Protein AF-A0A9C8L7V4-F1 (afdb_monomer_lite)

Secondary structure (DSSP, 8-state):
--HHHHHHHHHHHHHHHHHHHHHS-----------PPPPPPPPPPP-PPPPP-------PPP---PPPPPPP----PPP----EE-SS-EE---GGGPPPHHHHHHHSPTT--EEEEEEEESS---HHHHHHHHTTTEEEEEEETTTEEEEEEEGGGHHHHHT-TTEEEEEE--TGGGB-HHHHTT---TTTB-TTSEEEEEEEEPTTS-HHHHHHHHHHTT-EEEEEEGGGTEEEEEEEGGGHHHHHTSTTEEEEEEPPPPP----TTHHHHTTHHHHHSTTT----TT------SSS-----GGGTT--

Sequence (311 aa):
MSPRANLEMLFRLILTLCIAVGLVGYVSVAGPVDVARADPPPPPPSEAQPVDTSEETSEEPVIDVLPSLPQAPYANASPITRTIHLKSRAFVPSTSNALTVRGLESQASRGQERVHVLVQLDFIPRQAAKEALEARGLKLLAYVPDYAWIASVSVGRATTALQSPGVAWSGELTVEDKLDPAITADRWGEWNRAPDGTVAVYVAMHQDESLDTGRALVAAHGGRVVGEVIGVNLLLVEMDQKDVRALAAADAVQWIEPAAPPLTEANDGIRQQIGVNVVQAAPYSLDGTNIDVLVYDGGRVGAHVDFGTRL

pLDDT: mean 78.9, std 24.7, range [24.72, 98.81]

Radius of gyration: 27.65 Å; chains: 1; bounding box: 62×66×68 Å

Structure (mmCIF, N/CA/C/O backbone):
data_AF-A0A9C8L7V4-F1
#
_entry.id   AF-A0A9C8L7V4-F1
#
loop_
_atom_site.group_PDB
_atom_site.id
_atom_site.type_symbol
_atom_site.label_atom_id
_atom_site.label_alt_id
_atom_site.label_comp_id
_atom_site.label_asym_id
_atom_site.label_entity_id
_atom_site.label_seq_id
_atom_site.pdbx_PDB_ins_code
_atom_site.Cartn_x
_atom_site.Cartn_y
_atom_site.Cartn_z
_atom_site.occupancy
_atom_site.B_iso_or_equiv
_atom_site.auth_seq_id
_atom_site.auth_comp_id
_atom_site.auth_asym_id
_atom_site.auth_atom_id
_atom_site.pdbx_PDB_model_num
ATOM 1 N N . MET A 1 1 ? 34.376 -12.805 -2.347 1.00 47.75 1 MET A N 1
ATOM 2 C CA . MET A 1 1 ? 32.950 -12.744 -2.747 1.00 47.75 1 MET A CA 1
ATOM 3 C C . MET A 1 1 ? 32.879 -12.483 -4.242 1.00 47.75 1 MET A C 1
ATOM 5 O O . MET A 1 1 ? 33.664 -11.686 -4.735 1.00 47.75 1 MET A O 1
ATOM 9 N N . SER A 1 2 ? 32.048 -13.232 -4.971 1.00 36.91 2 SER A N 1
ATOM 10 C CA . SER A 1 2 ? 32.018 -13.212 -6.442 1.00 36.91 2 SER A CA 1
ATOM 11 C C . SER A 1 2 ? 31.354 -11.929 -6.973 1.00 36.91 2 SER A C 1
ATOM 13 O O . SER A 1 2 ? 30.317 -11.544 -6.432 1.00 36.91 2 SER A O 1
ATOM 15 N N . PRO A 1 3 ? 31.870 -11.291 -8.042 1.00 38.81 3 PRO A N 1
ATOM 16 C CA . PRO A 1 3 ? 31.308 -10.061 -8.621 1.00 38.81 3 PRO A CA 1
ATOM 17 C C . PRO A 1 3 ? 29.851 -10.196 -9.101 1.00 38.81 3 PRO A C 1
ATOM 19 O O . PRO A 1 3 ? 29.153 -9.195 -9.231 1.00 38.81 3 PRO A O 1
ATOM 22 N N . ARG A 1 4 ? 29.351 -11.426 -9.291 1.00 36.78 4 ARG A N 1
ATOM 23 C CA . ARG A 1 4 ? 27.928 -11.693 -9.564 1.00 36.78 4 ARG A CA 1
ATOM 24 C C . ARG A 1 4 ? 27.009 -11.418 -8.365 1.00 36.78 4 ARG A C 1
ATOM 26 O O . ARG A 1 4 ? 25.882 -10.991 -8.574 1.00 36.78 4 ARG A O 1
ATOM 33 N N . ALA A 1 5 ? 27.490 -11.593 -7.132 1.00 35.69 5 ALA A N 1
ATOM 34 C CA . ALA A 1 5 ? 26.691 -11.362 -5.924 1.00 35.69 5 ALA A CA 1
ATOM 35 C C . ALA A 1 5 ? 26.480 -9.863 -5.635 1.00 35.69 5 ALA A C 1
ATOM 37 O O . ALA A 1 5 ? 25.417 -9.466 -5.169 1.00 35.69 5 ALA A O 1
ATOM 38 N N . ASN A 1 6 ? 27.457 -9.016 -5.981 1.00 39.03 6 ASN A N 1
ATOM 39 C CA . ASN A 1 6 ? 27.343 -7.562 -5.816 1.00 39.03 6 ASN A CA 1
ATOM 40 C C . ASN A 1 6 ? 26.427 -6.925 -6.873 1.00 39.03 6 ASN A C 1
ATOM 42 O O . ASN A 1 6 ? 25.766 -5.932 -6.586 1.00 39.03 6 ASN A O 1
ATOM 46 N N . LEU A 1 7 ? 26.350 -7.513 -8.072 1.00 38.78 7 LEU A N 1
ATOM 47 C CA . LEU A 1 7 ? 25.496 -7.021 -9.153 1.00 38.78 7 LEU A CA 1
ATOM 48 C C . LEU A 1 7 ? 24.008 -7.310 -8.894 1.00 38.78 7 LEU A C 1
ATOM 50 O O . LEU A 1 7 ? 23.177 -6.443 -9.144 1.00 38.78 7 LEU A O 1
ATOM 54 N N . GLU A 1 8 ? 23.668 -8.475 -8.328 1.00 37.69 8 GLU A N 1
ATOM 55 C CA . GLU A 1 8 ? 22.288 -8.764 -7.901 1.00 37.69 8 GLU A CA 1
ATOM 56 C C . GLU A 1 8 ? 21.846 -7.907 -6.707 1.00 37.69 8 GLU A C 1
ATOM 58 O O . GLU A 1 8 ? 20.699 -7.465 -6.656 1.00 37.69 8 GLU A O 1
ATOM 63 N N . MET A 1 9 ? 22.754 -7.625 -5.767 1.00 37.53 9 MET A N 1
ATOM 64 C CA . MET A 1 9 ? 22.468 -6.772 -4.610 1.00 37.53 9 MET A CA 1
ATOM 65 C C . MET A 1 9 ? 22.212 -5.313 -5.024 1.00 37.53 9 MET A C 1
ATOM 67 O O . MET A 1 9 ? 21.299 -4.674 -4.503 1.00 37.53 9 MET A O 1
ATOM 71 N N . LEU A 1 10 ? 22.963 -4.809 -6.010 1.00 38.22 10 LEU A N 1
ATOM 72 C CA . LEU A 1 10 ? 22.800 -3.459 -6.555 1.00 38.22 10 LEU A CA 1
ATOM 73 C C . LEU A 1 10 ? 21.519 -3.326 -7.398 1.00 38.22 10 LEU A C 1
ATOM 75 O O . LEU A 1 10 ? 20.824 -2.319 -7.304 1.00 38.22 10 LEU A O 1
ATOM 79 N N . PHE A 1 11 ? 21.150 -4.364 -8.157 1.00 37.09 11 PHE A N 1
ATOM 80 C CA . PHE A 1 11 ? 19.917 -4.372 -8.954 1.00 37.09 11 PHE A CA 1
ATOM 81 C C . PHE A 1 11 ? 18.651 -4.339 -8.071 1.00 37.09 11 PHE A C 1
ATOM 83 O O . PHE A 1 11 ? 17.698 -3.624 -8.379 1.00 37.09 11 PHE A O 1
ATOM 90 N N . ARG A 1 12 ? 18.666 -5.031 -6.919 1.00 39.94 12 ARG A N 1
ATOM 91 C CA . ARG A 1 12 ? 17.568 -5.021 -5.926 1.00 39.94 12 ARG A CA 1
ATOM 92 C C . ARG A 1 12 ? 17.421 -3.678 -5.190 1.00 39.94 12 ARG A C 1
ATOM 94 O O . ARG A 1 12 ? 16.310 -3.288 -4.829 1.00 39.94 12 ARG A O 1
ATOM 101 N N . LEU A 1 13 ? 18.523 -2.949 -4.997 1.00 35.88 13 LEU A N 1
ATOM 102 C CA . LEU A 1 13 ? 18.522 -1.623 -4.367 1.00 35.88 13 LEU A CA 1
ATOM 103 C C . LEU A 1 13 ? 17.966 -0.527 -5.297 1.00 35.88 13 LEU A C 1
ATOM 105 O O . LEU A 1 13 ? 17.413 0.455 -4.819 1.00 35.88 13 LEU A O 1
ATOM 109 N N . ILE A 1 14 ? 18.079 -0.693 -6.617 1.00 41.03 14 ILE A N 1
ATOM 110 C CA . ILE A 1 14 ? 17.734 0.353 -7.596 1.00 41.03 14 ILE A CA 1
ATOM 111 C C . ILE A 1 14 ? 16.260 0.303 -8.010 1.00 41.03 14 ILE A C 1
ATOM 113 O O . ILE A 1 14 ? 15.617 1.349 -8.085 1.00 41.03 14 ILE A O 1
ATOM 117 N N . LEU A 1 15 ? 15.676 -0.892 -8.165 1.00 36.06 15 LEU A N 1
ATOM 118 C CA . LEU A 1 15 ? 14.234 -1.022 -8.421 1.00 36.06 15 LEU A CA 1
ATOM 119 C C . LEU A 1 15 ? 13.408 -0.385 -7.277 1.00 36.06 15 LEU A C 1
ATOM 121 O O . LEU A 1 15 ? 12.335 0.168 -7.513 1.00 36.06 15 LEU A O 1
ATOM 125 N N . THR A 1 16 ? 13.974 -0.381 -6.057 1.00 38.03 16 THR A N 1
ATOM 126 C CA . THR A 1 16 ? 13.451 0.226 -4.814 1.00 38.03 16 THR A CA 1
ATOM 127 C C . THR A 1 16 ? 13.147 1.721 -4.898 1.00 38.03 16 THR A C 1
ATOM 129 O O . THR A 1 16 ? 12.174 2.173 -4.297 1.00 38.03 16 THR A O 1
ATOM 132 N N . LEU A 1 17 ? 13.926 2.496 -5.652 1.00 34.06 17 LEU A N 1
ATOM 133 C CA . LEU A 1 17 ? 13.806 3.954 -5.640 1.00 34.06 17 LEU A CA 1
ATOM 134 C C . LEU A 1 17 ? 12.752 4.477 -6.634 1.00 34.06 17 LEU A C 1
ATOM 136 O O . LEU A 1 17 ? 12.065 5.453 -6.342 1.00 34.06 17 LEU A O 1
ATOM 140 N N . CYS A 1 18 ? 12.572 3.815 -7.781 1.00 37.31 18 CYS A N 1
ATOM 141 C CA . CYS A 1 18 ? 11.655 4.277 -8.831 1.00 37.31 18 CYS A CA 1
ATOM 142 C C . CYS A 1 18 ? 10.176 4.147 -8.446 1.00 37.31 18 CYS A C 1
ATOM 144 O O . CYS A 1 18 ? 9.364 4.975 -8.854 1.00 37.31 18 CYS A O 1
ATOM 146 N N . ILE A 1 19 ? 9.817 3.159 -7.624 1.00 40.50 19 ILE A N 1
ATOM 147 C CA . ILE A 1 19 ? 8.413 2.961 -7.248 1.00 40.50 19 ILE A CA 1
ATOM 148 C C . ILE A 1 19 ? 7.987 3.861 -6.078 1.00 40.50 19 ILE A C 1
ATOM 150 O O . ILE A 1 19 ? 6.836 4.291 -6.015 1.00 40.50 19 ILE A O 1
ATOM 154 N N . ALA A 1 20 ? 8.929 4.277 -5.223 1.00 33.19 20 ALA A N 1
ATOM 155 C CA . ALA A 1 20 ? 8.682 5.304 -4.205 1.00 33.19 20 ALA A CA 1
ATOM 156 C C . ALA A 1 20 ? 8.201 6.635 -4.813 1.00 33.19 20 ALA A C 1
ATOM 158 O O . ALA A 1 20 ? 7.333 7.286 -4.238 1.00 33.19 20 ALA A O 1
ATOM 159 N N . VAL A 1 21 ? 8.717 7.030 -5.982 1.00 40.00 21 VAL A N 1
ATOM 160 C CA . VAL A 1 21 ? 8.343 8.298 -6.640 1.00 40.00 21 VAL A CA 1
ATOM 161 C C . VAL A 1 21 ? 6.968 8.213 -7.321 1.00 40.00 21 VAL A C 1
ATOM 163 O O . VAL A 1 21 ? 6.251 9.206 -7.365 1.00 40.00 21 VAL A O 1
ATOM 166 N N . GLY A 1 22 ? 6.545 7.031 -7.785 1.00 36.12 22 GLY A N 1
ATOM 167 C CA . GLY A 1 22 ? 5.189 6.810 -8.313 1.00 36.12 22 GLY A CA 1
ATOM 168 C C . GLY A 1 22 ? 4.101 6.729 -7.231 1.00 36.12 22 GLY A C 1
ATOM 169 O O . GLY A 1 22 ? 2.962 7.133 -7.470 1.00 36.12 22 GLY A O 1
ATOM 170 N N . LEU A 1 23 ? 4.448 6.259 -6.023 1.00 38.09 23 LEU A N 1
ATOM 171 C CA . LEU A 1 23 ? 3.533 6.223 -4.873 1.00 38.09 23 LEU A CA 1
ATOM 172 C C . LEU A 1 23 ? 3.445 7.561 -4.114 1.00 38.09 23 LEU A C 1
ATOM 174 O O . LEU A 1 23 ? 2.418 7.841 -3.493 1.00 38.09 23 LEU A O 1
ATOM 178 N N . VAL A 1 24 ? 4.484 8.401 -4.157 1.00 37.19 24 VAL A N 1
ATOM 179 C CA . VAL A 1 24 ? 4.526 9.699 -3.465 1.00 37.19 24 VAL A CA 1
ATOM 180 C C . VAL A 1 24 ? 4.205 10.835 -4.441 1.00 37.19 24 VAL A C 1
ATOM 182 O O . VAL A 1 24 ? 5.086 11.456 -5.017 1.00 37.19 24 VAL A O 1
ATOM 185 N N . GLY A 1 25 ? 2.912 11.142 -4.565 1.00 29.86 25 GLY A N 1
ATOM 186 C CA . GLY A 1 25 ? 2.422 12.483 -4.897 1.00 29.86 25 GLY A CA 1
ATOM 187 C C . GLY A 1 25 ? 2.643 12.974 -6.330 1.00 29.86 25 GLY A C 1
ATOM 188 O O . GLY A 1 25 ? 3.605 13.677 -6.621 1.00 29.86 25 GLY A O 1
ATOM 189 N N . TYR A 1 26 ? 1.638 12.786 -7.186 1.00 30.73 26 TYR A N 1
ATOM 190 C CA . TYR A 1 26 ? 1.464 13.668 -8.339 1.00 30.73 26 TYR A CA 1
ATOM 191 C C . TYR A 1 26 ? 0.875 15.002 -7.847 1.00 30.73 26 TYR A C 1
ATOM 193 O O . TYR A 1 26 ? -0.339 15.158 -7.709 1.00 30.73 26 TYR A O 1
ATOM 201 N N . VAL A 1 27 ? 1.740 15.967 -7.526 1.00 28.39 27 VAL A N 1
ATOM 202 C CA . VAL A 1 27 ? 1.336 17.375 -7.416 1.00 28.39 27 VAL A CA 1
ATOM 203 C C . VAL A 1 27 ? 1.171 17.898 -8.838 1.00 28.39 27 VAL A C 1
ATOM 205 O O . VAL A 1 27 ? 2.112 17.892 -9.628 1.00 28.39 27 VAL A O 1
ATOM 208 N N . SER A 1 28 ? -0.037 18.345 -9.174 1.00 24.72 28 SER A N 1
ATOM 209 C CA . SER A 1 28 ? -0.306 19.023 -10.438 1.00 24.72 28 SER A CA 1
ATOM 210 C C . SER A 1 28 ? 0.488 20.333 -10.477 1.00 24.72 28 SER A C 1
ATOM 212 O O . SER A 1 28 ? 0.142 21.292 -9.789 1.00 24.72 28 SER A O 1
ATOM 214 N N . VAL A 1 29 ? 1.562 20.380 -11.265 1.00 28.03 29 VAL A N 1
ATOM 215 C CA . VAL A 1 29 ? 2.284 21.625 -11.548 1.00 28.03 29 VAL A CA 1
ATOM 216 C C . VAL A 1 29 ? 1.424 22.451 -12.502 1.00 28.03 29 VAL A C 1
ATOM 218 O O . VAL A 1 29 ? 1.182 22.061 -13.644 1.00 28.03 29 VAL A O 1
ATOM 221 N N . ALA A 1 30 ? 0.911 23.576 -12.005 1.00 28.14 30 ALA A N 1
ATOM 222 C CA . ALA A 1 30 ? 0.314 24.617 -12.829 1.00 28.14 30 ALA A CA 1
ATOM 223 C C . ALA A 1 30 ? 1.368 25.178 -13.802 1.00 28.14 30 ALA A C 1
ATOM 225 O O . ALA A 1 30 ? 2.545 25.277 -13.457 1.00 28.14 30 ALA A O 1
ATOM 226 N N . GLY A 1 31 ? 0.934 25.515 -15.020 1.00 29.67 31 GLY A N 1
ATOM 227 C CA . GLY A 1 31 ? 1.785 26.025 -16.097 1.00 29.67 31 GLY A CA 1
ATOM 228 C C . GLY A 1 31 ? 2.566 27.303 -15.745 1.00 29.67 31 GLY A C 1
ATOM 229 O O . GLY A 1 31 ? 2.330 27.918 -14.704 1.00 29.67 31 GLY A O 1
ATOM 230 N N . PRO A 1 32 ? 3.510 27.708 -16.613 1.00 30.34 32 PRO A N 1
ATOM 231 C CA . PRO A 1 32 ? 4.500 28.726 -16.295 1.00 30.34 32 PRO A CA 1
ATOM 232 C C . PRO A 1 32 ? 3.828 30.083 -16.078 1.00 30.34 32 PRO A C 1
ATOM 234 O O . PRO A 1 32 ? 3.245 30.658 -16.995 1.00 30.34 32 PRO A O 1
ATOM 237 N N . VAL A 1 33 ? 3.926 30.595 -14.854 1.00 31.72 33 VAL A N 1
ATOM 238 C CA . VAL A 1 33 ? 3.699 32.008 -14.552 1.00 31.72 33 VAL A CA 1
ATOM 239 C C . VAL A 1 33 ? 5.045 32.711 -14.708 1.00 31.72 33 VAL A C 1
ATOM 241 O O . VAL A 1 33 ? 6.044 32.253 -14.153 1.00 31.72 33 VAL A O 1
ATOM 244 N N . ASP A 1 34 ? 5.064 33.796 -15.485 1.00 31.20 34 ASP A N 1
ATOM 245 C CA . ASP A 1 34 ? 6.208 34.696 -15.655 1.00 31.20 34 ASP A CA 1
ATOM 246 C C . ASP A 1 34 ? 6.835 35.040 -14.296 1.00 31.20 34 ASP A C 1
ATOM 248 O O . ASP A 1 34 ? 6.219 35.686 -13.444 1.00 31.20 34 ASP A O 1
ATOM 252 N N . VAL A 1 35 ? 8.076 34.600 -14.086 1.00 34.69 35 VAL A N 1
ATOM 253 C CA . VAL A 1 35 ? 8.828 34.902 -12.868 1.00 34.69 35 VAL A CA 1
ATOM 254 C C . VAL A 1 35 ? 9.352 36.330 -12.989 1.00 34.69 35 VAL A C 1
ATOM 256 O O . VAL A 1 35 ? 10.366 36.594 -13.637 1.00 34.69 35 VAL A O 1
ATOM 259 N N . ALA A 1 36 ? 8.646 37.268 -12.360 1.00 34.47 36 ALA A N 1
ATOM 260 C CA . ALA A 1 36 ? 9.184 38.587 -12.066 1.00 34.47 36 ALA A CA 1
ATOM 261 C C . ALA A 1 36 ? 10.495 38.427 -11.273 1.00 34.47 36 ALA A C 1
ATOM 263 O O . ALA A 1 36 ? 10.561 37.672 -10.302 1.00 34.47 36 ALA A O 1
ATOM 264 N N . ARG A 1 37 ? 11.552 39.117 -11.718 1.00 33.84 37 ARG A N 1
ATOM 265 C CA . ARG A 1 37 ? 12.868 39.122 -11.067 1.00 33.84 37 ARG A CA 1
ATOM 266 C C . ARG A 1 37 ? 12.722 39.539 -9.600 1.00 33.84 37 ARG A C 1
ATOM 268 O O . ARG A 1 37 ? 12.229 40.627 -9.329 1.00 33.84 37 ARG A O 1
ATOM 275 N N . ALA A 1 38 ? 13.161 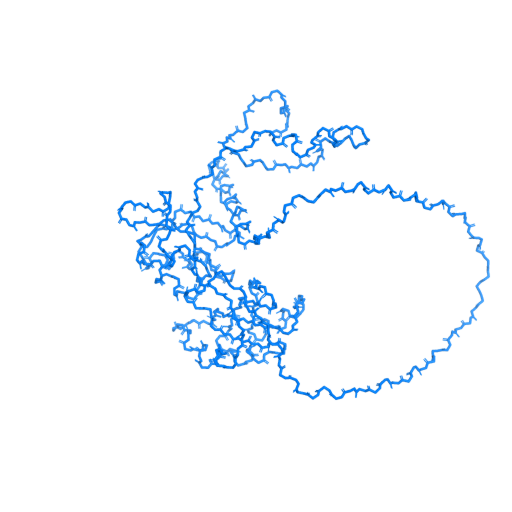38.682 -8.683 1.00 36.53 38 ALA A N 1
ATOM 276 C CA . ALA A 1 38 ? 13.319 39.041 -7.280 1.00 36.53 38 ALA A CA 1
ATOM 277 C C . ALA A 1 38 ? 14.526 39.982 -7.122 1.00 36.53 38 ALA A C 1
ATOM 279 O O . ALA A 1 38 ? 15.593 39.715 -7.682 1.00 36.53 38 ALA A O 1
ATOM 280 N N . ASP A 1 39 ? 14.350 41.069 -6.371 1.00 37.31 39 ASP A N 1
ATOM 281 C CA . ASP A 1 39 ? 15.438 41.969 -5.989 1.00 37.31 39 ASP A CA 1
ATOM 282 C C . ASP A 1 39 ? 16.449 41.257 -5.066 1.00 37.31 39 ASP A C 1
ATOM 284 O O . ASP A 1 39 ? 16.071 40.359 -4.304 1.00 37.31 39 ASP A O 1
ATOM 288 N N . PRO A 1 40 ? 17.744 41.626 -5.121 1.00 41.47 40 PRO A N 1
ATOM 289 C CA . PRO A 1 40 ? 18.775 40.982 -4.316 1.00 41.47 40 PRO A CA 1
ATOM 290 C C . PRO A 1 40 ? 18.608 41.269 -2.809 1.00 41.47 40 PRO A C 1
ATOM 292 O O . PRO A 1 40 ? 18.121 42.336 -2.427 1.00 41.47 40 PRO A O 1
ATOM 295 N N . PRO A 1 41 ? 19.039 40.337 -1.934 1.00 42.19 41 PRO A N 1
ATOM 296 C CA . PRO A 1 41 ? 18.916 40.480 -0.486 1.00 42.19 41 PRO A CA 1
ATOM 297 C C . PRO A 1 41 ? 19.831 41.591 0.066 1.00 42.19 41 PRO A C 1
ATOM 299 O O . PRO A 1 41 ? 20.894 41.853 -0.506 1.00 42.19 41 PRO A O 1
ATOM 302 N N . PRO A 1 42 ? 19.458 42.231 1.193 1.00 45.16 42 PRO A N 1
ATOM 303 C CA . PRO A 1 42 ? 20.280 43.258 1.825 1.00 45.16 42 PRO A CA 1
ATOM 304 C C . PRO A 1 42 ? 21.573 42.668 2.424 1.00 45.16 42 PRO A C 1
ATOM 306 O O . PRO A 1 42 ? 21.601 41.489 2.790 1.00 45.16 42 PRO A O 1
ATOM 309 N N . PRO A 1 43 ? 22.644 43.475 2.543 1.00 43.50 43 PRO A N 1
ATOM 310 C CA . PRO A 1 43 ? 23.930 43.022 3.066 1.00 43.50 43 PRO A CA 1
ATOM 311 C C . PRO A 1 43 ? 23.863 42.675 4.568 1.00 43.50 43 PRO A C 1
ATOM 313 O O . PRO A 1 43 ? 23.008 43.199 5.287 1.00 43.50 43 PRO A O 1
ATOM 316 N N . PRO A 1 44 ? 24.772 41.809 5.059 1.00 41.91 44 PRO A N 1
ATOM 317 C CA . PRO A 1 44 ? 24.818 41.403 6.463 1.00 41.91 44 PRO A CA 1
ATOM 318 C C . PRO A 1 44 ? 25.217 42.565 7.398 1.00 41.91 44 PRO A C 1
ATOM 320 O O . PRO A 1 44 ? 25.898 43.497 6.962 1.00 41.91 44 PRO A O 1
ATOM 323 N N . PRO A 1 45 ? 24.816 42.526 8.686 1.00 42.31 45 PRO A N 1
ATOM 324 C CA . PRO A 1 45 ? 25.132 43.582 9.645 1.00 42.31 45 PRO A CA 1
ATOM 325 C C . PRO A 1 45 ? 26.641 43.688 9.924 1.00 42.31 45 PRO A C 1
ATOM 327 O O . PRO A 1 45 ? 27.340 42.683 10.044 1.00 42.31 45 PRO A O 1
ATOM 330 N N . SER A 1 46 ? 27.117 44.933 10.032 1.00 37.47 46 SER A N 1
ATOM 331 C CA . SER A 1 46 ? 28.500 45.318 10.350 1.00 37.47 46 SER A CA 1
ATOM 332 C C . SER A 1 46 ? 28.933 44.826 11.737 1.00 37.47 46 SER A C 1
ATOM 334 O O . SER A 1 46 ? 28.145 44.884 12.680 1.00 37.47 46 SER A O 1
ATOM 336 N N . GLU A 1 47 ? 30.198 44.403 11.857 1.00 36.59 47 GLU A N 1
ATOM 337 C CA . GLU A 1 47 ? 30.881 44.008 13.100 1.00 36.59 47 GLU A CA 1
ATOM 338 C C . GLU A 1 47 ? 30.555 44.943 14.275 1.00 36.59 47 GLU A C 1
ATOM 340 O O . GLU A 1 47 ? 30.826 46.146 14.232 1.00 36.59 47 GLU A O 1
ATOM 345 N N . ALA A 1 48 ? 29.989 44.374 15.341 1.00 35.69 48 ALA A N 1
ATOM 346 C CA . ALA A 1 48 ? 29.819 45.045 16.620 1.00 35.69 48 ALA A CA 1
ATOM 347 C C . ALA A 1 48 ? 31.171 45.117 17.349 1.00 35.69 48 ALA A C 1
ATOM 349 O O . ALA A 1 48 ? 31.848 44.104 17.528 1.00 35.69 48 ALA A O 1
ATOM 350 N N . GLN A 1 49 ? 31.559 46.321 17.772 1.00 33.88 49 GLN A N 1
ATOM 351 C CA . GLN A 1 49 ? 32.721 46.549 18.634 1.00 33.88 49 GLN A CA 1
ATOM 352 C C . GLN A 1 49 ? 32.476 45.996 20.053 1.00 33.88 49 GLN A C 1
ATOM 354 O O . GLN A 1 49 ? 31.322 45.952 20.487 1.00 33.88 49 GLN A O 1
ATOM 359 N N . PRO A 1 50 ? 33.524 45.573 20.788 1.00 35.16 50 PRO A N 1
ATOM 360 C CA . PRO A 1 50 ? 33.346 44.927 22.082 1.00 35.16 50 PRO A CA 1
ATOM 361 C C . PRO A 1 50 ? 32.868 45.932 23.136 1.00 35.16 50 PRO A C 1
ATOM 363 O O . PRO A 1 50 ? 33.463 46.994 23.314 1.00 35.16 50 PRO A O 1
ATOM 366 N N . VAL A 1 51 ? 31.782 45.577 23.826 1.00 37.81 51 VAL A N 1
ATOM 367 C CA . VAL A 1 51 ? 31.239 46.319 24.968 1.00 37.81 51 VAL A CA 1
ATOM 368 C C . VAL A 1 51 ? 32.038 45.956 26.219 1.00 37.81 51 VAL A C 1
ATOM 370 O O . VAL A 1 51 ? 32.233 44.782 26.532 1.00 37.81 51 VAL A O 1
ATOM 373 N N . ASP A 1 52 ? 32.506 47.005 26.885 1.00 33.44 52 ASP A N 1
ATOM 374 C CA . ASP A 1 52 ? 33.259 47.036 28.135 1.00 33.44 52 ASP A CA 1
ATOM 375 C C . ASP A 1 52 ? 32.498 46.353 29.286 1.00 33.44 52 ASP A C 1
ATOM 377 O O . ASP A 1 52 ? 31.328 46.643 29.542 1.00 33.44 52 ASP A O 1
ATOM 381 N N . THR A 1 53 ? 33.162 45.422 29.971 1.00 35.91 53 THR A N 1
ATOM 382 C CA . THR A 1 53 ? 32.646 44.718 31.148 1.00 35.91 53 THR A CA 1
ATOM 383 C C . THR A 1 53 ? 32.996 45.498 32.409 1.00 35.91 53 THR A C 1
ATOM 385 O O . THR A 1 53 ? 34.106 45.370 32.928 1.00 35.91 53 THR A O 1
ATOM 388 N N . SER A 1 54 ? 32.041 46.247 32.953 1.00 31.98 54 SER A N 1
ATOM 389 C CA . SER A 1 54 ? 32.081 46.645 34.361 1.00 31.98 54 SER A CA 1
ATOM 390 C C . SER A 1 54 ? 30.677 46.801 34.959 1.00 31.98 54 SER A C 1
ATOM 392 O O . SER A 1 54 ? 29.781 47.365 34.342 1.00 31.98 54 SER A O 1
ATOM 394 N N . GLU A 1 55 ? 30.557 46.276 36.183 1.00 36.38 55 GLU A N 1
ATOM 395 C CA . GLU A 1 55 ? 29.478 46.431 37.173 1.00 36.38 55 GLU A CA 1
ATOM 396 C C . GLU A 1 55 ? 28.222 45.551 37.024 1.00 36.38 55 GLU A C 1
ATOM 398 O O . GLU A 1 55 ? 27.199 45.914 36.452 1.00 36.38 55 GLU A O 1
ATOM 403 N N . GLU A 1 56 ? 28.306 44.378 37.658 1.00 34.56 56 GLU A N 1
ATOM 404 C CA . GLU A 1 56 ? 27.189 43.511 38.025 1.00 34.56 56 GLU A CA 1
ATOM 405 C C . GLU A 1 56 ? 26.782 43.840 39.477 1.00 34.56 56 GLU A C 1
ATOM 407 O O . GLU A 1 56 ? 27.485 43.493 40.429 1.00 34.56 56 GLU A O 1
ATOM 412 N N . THR A 1 57 ? 25.666 44.549 39.659 1.00 31.72 57 THR A N 1
ATOM 413 C CA . THR A 1 57 ? 24.963 44.672 40.945 1.00 31.72 57 THR A CA 1
ATOM 414 C C . THR A 1 57 ? 23.672 43.864 40.886 1.00 31.72 57 THR A C 1
ATOM 416 O O . THR A 1 57 ? 22.814 44.049 40.030 1.00 31.72 57 THR A O 1
ATOM 419 N N . SER A 1 58 ? 23.580 42.918 41.813 1.00 35.84 58 SER A N 1
ATOM 420 C CA . SER A 1 58 ? 22.517 41.938 41.989 1.00 35.84 58 SER A CA 1
ATOM 421 C C . SER A 1 58 ? 21.218 42.553 42.525 1.00 35.84 58 SER A C 1
ATOM 423 O O . SER A 1 58 ? 21.173 42.947 43.691 1.00 35.84 58 SER A O 1
ATOM 425 N N . GLU A 1 59 ? 20.148 42.526 41.730 1.00 37.94 59 GLU A N 1
ATOM 426 C CA . GLU A 1 59 ? 18.760 42.593 42.208 1.00 37.94 59 GLU A CA 1
ATOM 427 C C . GLU A 1 59 ? 17.931 41.496 41.511 1.00 37.94 59 GLU A C 1
ATOM 429 O O . GLU A 1 59 ? 17.817 41.462 40.287 1.00 37.94 59 GLU A O 1
ATOM 434 N N . GLU A 1 60 ? 17.379 40.558 42.289 1.00 36.28 60 GLU A N 1
ATOM 435 C CA . GLU A 1 60 ? 16.448 39.529 41.802 1.00 36.28 60 GLU A CA 1
ATOM 436 C C . GLU A 1 60 ? 15.070 40.150 41.494 1.00 36.28 60 GLU A C 1
ATOM 438 O O . GLU A 1 60 ? 14.515 40.835 42.361 1.00 36.28 60 GLU A O 1
ATOM 443 N N . PRO A 1 61 ? 14.443 39.894 40.327 1.00 39.50 61 PRO A N 1
ATOM 444 C CA . PRO A 1 61 ? 13.081 40.344 40.088 1.00 39.50 61 PRO A CA 1
ATOM 445 C C . PRO A 1 61 ? 12.062 39.352 40.668 1.00 39.50 61 PRO A C 1
ATOM 447 O O . PRO A 1 61 ? 12.057 38.157 40.369 1.00 39.50 61 PRO A O 1
ATOM 450 N N . VAL A 1 62 ? 11.157 39.892 41.482 1.00 41.66 62 VAL A N 1
ATOM 451 C CA . VAL A 1 62 ? 9.964 39.232 42.026 1.00 41.66 62 VAL A CA 1
ATOM 452 C C . VAL A 1 62 ? 9.056 38.771 40.876 1.00 41.66 62 VAL A C 1
ATOM 454 O O . VAL A 1 62 ? 8.638 39.579 40.049 1.00 41.66 62 VAL A O 1
ATOM 457 N N . ILE A 1 63 ? 8.737 37.473 40.821 1.00 39.84 63 ILE A N 1
ATOM 458 C CA . ILE A 1 63 ? 7.801 36.905 39.839 1.00 39.84 63 ILE A CA 1
ATOM 459 C C . ILE A 1 63 ? 6.369 37.241 40.269 1.00 39.84 63 ILE A C 1
ATOM 461 O O . ILE A 1 63 ? 5.862 36.701 41.252 1.00 39.84 63 ILE A O 1
ATOM 465 N N . ASP A 1 64 ? 5.722 38.121 39.510 1.00 41.56 64 ASP A N 1
ATOM 466 C CA . ASP A 1 64 ? 4.310 38.462 39.658 1.00 41.56 64 ASP A CA 1
ATOM 467 C C . ASP A 1 64 ? 3.438 37.314 39.106 1.00 41.56 64 ASP A C 1
ATOM 469 O O . ASP A 1 64 ? 3.611 36.860 37.970 1.00 41.56 64 ASP A O 1
ATOM 473 N N . VAL A 1 65 ? 2.528 36.784 39.925 1.00 46.16 65 VAL A N 1
ATOM 474 C CA . VAL A 1 65 ? 1.665 35.650 39.559 1.00 46.16 65 VAL A CA 1
ATOM 475 C C . VAL A 1 65 ? 0.570 36.148 38.614 1.00 46.16 65 VAL A C 1
ATOM 477 O O . VAL A 1 65 ? -0.371 36.815 39.039 1.00 46.16 65 VAL A O 1
ATOM 480 N N . LEU A 1 66 ? 0.669 35.802 37.326 1.00 39.56 66 LEU A N 1
ATOM 481 C CA . LEU A 1 66 ? -0.381 36.079 36.338 1.00 39.56 66 LEU A CA 1
ATOM 482 C C . LEU A 1 66 ? -1.725 35.458 36.780 1.00 39.56 66 LEU A C 1
ATOM 484 O O . LEU A 1 66 ? -1.755 34.278 37.146 1.00 39.56 66 LEU A O 1
ATOM 488 N N . PRO A 1 67 ? -2.852 36.195 36.715 1.00 47.12 67 PRO A N 1
ATOM 489 C CA . PRO A 1 67 ? -4.160 35.640 37.034 1.00 47.12 67 PRO A CA 1
ATOM 490 C C . PRO A 1 67 ? -4.537 34.538 36.036 1.00 47.12 67 PRO A C 1
ATOM 492 O O . PRO A 1 67 ? -4.363 34.669 34.823 1.00 47.12 67 PRO A O 1
ATOM 495 N N . SER A 1 68 ? -5.062 33.435 36.562 1.00 45.47 68 SER A N 1
ATOM 496 C CA . SER A 1 68 ? -5.497 32.271 35.796 1.00 45.47 68 SER A CA 1
ATOM 497 C C . SER A 1 68 ? -6.630 32.631 34.826 1.00 45.47 68 SER A C 1
ATOM 499 O O . SER A 1 68 ? -7.680 33.136 35.222 1.00 45.47 68 SER A O 1
ATOM 501 N N . LEU A 1 69 ? -6.421 32.353 33.534 1.00 39.44 69 LEU A N 1
ATOM 502 C CA . LEU A 1 69 ? -7.454 32.496 32.507 1.00 39.44 69 LEU A CA 1
ATOM 503 C C . LEU A 1 69 ? -8.605 31.504 32.775 1.00 39.44 69 LEU A C 1
ATOM 505 O O . LEU A 1 69 ? -8.338 30.339 33.089 1.00 39.44 69 LEU A O 1
ATOM 509 N N . PRO A 1 70 ? -9.878 31.917 32.632 1.00 46.81 70 PRO A N 1
ATOM 510 C CA . PRO A 1 70 ? -11.012 31.023 32.824 1.00 46.81 70 PRO A CA 1
ATOM 511 C C . PRO A 1 70 ? -11.004 29.910 31.766 1.00 46.81 70 PRO A C 1
ATOM 513 O O . PRO A 1 70 ? -10.970 30.171 30.563 1.00 46.81 70 PRO A O 1
ATOM 516 N N . GLN A 1 71 ? -11.045 28.655 32.217 1.00 41.72 71 GLN A N 1
ATOM 517 C CA . GLN A 1 71 ? -11.180 27.492 31.343 1.00 41.72 71 GLN A CA 1
ATOM 518 C C . GLN A 1 71 ? -12.589 27.470 30.733 1.00 41.72 71 GLN A C 1
ATOM 520 O O . GLN A 1 71 ? -13.582 27.353 31.451 1.00 41.72 71 GLN A O 1
ATOM 525 N N . ALA A 1 72 ? -12.683 27.580 29.406 1.00 45.84 72 ALA A N 1
ATOM 526 C CA . ALA A 1 72 ? -13.936 27.368 28.691 1.00 45.84 72 ALA A CA 1
ATOM 527 C C . ALA A 1 72 ? -14.336 25.877 28.744 1.00 45.84 72 ALA A C 1
ATOM 529 O O . ALA A 1 72 ? -13.468 25.006 28.624 1.00 45.84 72 ALA A O 1
ATOM 530 N N . PRO A 1 73 ? -15.632 25.550 28.895 1.00 45.97 73 PRO A N 1
ATOM 531 C CA . PRO A 1 73 ? -16.093 24.171 28.884 1.00 45.97 73 PRO A CA 1
ATOM 532 C C . PRO A 1 73 ? -16.044 23.630 27.449 1.00 45.97 73 PRO A C 1
ATOM 534 O O . PRO A 1 73 ? -16.899 23.956 26.627 1.00 45.97 73 PRO A O 1
ATOM 537 N N . TYR A 1 74 ? -15.064 22.781 27.133 1.00 40.03 74 TYR A N 1
ATOM 538 C CA . TYR A 1 74 ? -15.079 21.974 25.909 1.00 40.03 74 TYR A CA 1
ATOM 539 C C . TYR A 1 74 ? -16.125 20.861 26.057 1.00 40.03 74 TYR A C 1
ATOM 541 O O . TYR A 1 74 ? -15.818 19.712 26.364 1.00 40.03 74 TYR A O 1
ATOM 549 N N . ALA A 1 75 ? -17.393 21.227 25.900 1.00 44.03 75 ALA A N 1
ATOM 550 C CA . ALA A 1 75 ? -18.495 20.287 25.811 1.00 44.03 75 ALA A CA 1
ATOM 551 C C . ALA A 1 75 ? -18.547 19.688 24.392 1.00 44.03 75 ALA A C 1
ATOM 553 O O . ALA A 1 75 ? -18.835 20.399 23.436 1.00 44.03 75 ALA A O 1
ATOM 554 N N . ASN A 1 76 ? -18.264 18.385 24.281 1.00 43.41 76 ASN A N 1
ATOM 555 C CA . ASN A 1 76 ? -18.740 17.436 23.260 1.00 43.41 76 ASN A CA 1
ATOM 556 C C . ASN A 1 76 ? -19.039 17.998 21.852 1.00 43.41 76 ASN A C 1
ATOM 558 O O . ASN A 1 76 ? -20.168 17.896 21.368 1.00 43.41 76 ASN A O 1
ATOM 562 N N . ALA A 1 77 ? -18.034 18.524 21.153 1.00 48.41 77 ALA A N 1
ATOM 563 C CA . ALA A 1 77 ? -18.116 18.611 19.698 1.00 48.41 77 ALA A CA 1
ATOM 564 C C . ALA A 1 77 ? -17.882 17.205 19.124 1.00 48.41 77 ALA A C 1
ATOM 566 O O . ALA A 1 77 ? -16.917 16.538 19.498 1.00 48.41 77 ALA A O 1
ATOM 567 N N . SER A 1 78 ? -18.766 16.736 18.239 1.00 55.94 78 SER A N 1
ATOM 568 C CA . SER A 1 78 ? -18.469 15.533 17.451 1.00 55.94 78 SER A CA 1
ATOM 569 C C . SER A 1 78 ? -17.172 15.766 16.665 1.00 55.94 78 SER A C 1
ATOM 571 O O . SER A 1 78 ? -16.966 16.896 16.209 1.00 55.94 78 SER A O 1
ATOM 573 N N . PRO A 1 79 ? -16.302 14.752 16.504 1.00 64.38 79 PRO A N 1
ATOM 574 C CA . PRO A 1 79 ? -15.067 14.919 15.751 1.00 64.38 79 PRO A CA 1
ATOM 575 C C . PRO A 1 79 ? -15.386 15.465 14.359 1.00 64.38 79 PRO A C 1
ATOM 577 O O . PRO A 1 79 ? -16.247 14.924 13.663 1.00 64.38 79 PRO A O 1
ATOM 580 N N . ILE A 1 80 ? -14.726 16.553 13.959 1.00 75.81 80 ILE A N 1
ATOM 581 C CA . ILE A 1 80 ? -14.872 17.078 12.601 1.00 75.81 80 ILE A CA 1
ATOM 582 C C . ILE A 1 80 ? -14.153 16.103 11.670 1.00 75.81 80 ILE A C 1
ATOM 584 O O . ILE A 1 80 ? -12.922 16.042 11.668 1.00 75.81 80 ILE A O 1
ATOM 588 N N . THR A 1 81 ? -14.917 15.344 10.888 1.00 84.62 81 THR A N 1
ATOM 589 C CA . THR A 1 81 ? -14.370 14.487 9.839 1.00 84.62 81 THR A CA 1
ATOM 590 C C . THR A 1 81 ? -14.122 15.297 8.569 1.00 84.62 81 THR A C 1
ATOM 592 O O . THR A 1 81 ? -14.851 16.236 8.244 1.00 84.62 81 THR A O 1
ATOM 595 N N . ARG A 1 82 ? -13.050 14.958 7.853 1.00 93.38 82 ARG A N 1
ATOM 596 C CA . ARG A 1 82 ? -12.658 15.570 6.574 1.00 93.38 82 ARG A CA 1
ATOM 597 C C . ARG A 1 82 ? -12.825 14.561 5.448 1.00 93.38 82 ARG A C 1
ATOM 599 O O . ARG A 1 82 ? -12.818 13.357 5.698 1.00 93.38 82 ARG A O 1
ATOM 606 N N . THR A 1 83 ? -12.955 15.037 4.216 1.00 96.44 83 THR A N 1
ATOM 607 C CA . THR A 1 83 ? -12.992 14.158 3.041 1.00 96.44 83 THR A CA 1
ATOM 608 C C . THR A 1 83 ? -11.734 13.296 2.991 1.00 96.44 83 THR A C 1
ATOM 610 O O . THR A 1 83 ? -10.630 13.811 3.105 1.00 96.44 83 THR A O 1
ATOM 613 N N . ILE A 1 84 ? -11.900 11.988 2.821 1.00 96.81 84 ILE A N 1
ATOM 614 C CA . ILE A 1 84 ? -10.795 11.064 2.567 1.00 96.81 84 ILE A CA 1
ATOM 615 C C . ILE A 1 84 ? -10.625 10.939 1.057 1.00 96.81 84 ILE A C 1
ATOM 617 O O . ILE A 1 84 ? -11.596 10.669 0.344 1.00 96.81 84 ILE A O 1
ATOM 621 N N . HIS A 1 85 ? -9.390 11.117 0.589 1.00 95.56 85 HIS A N 1
ATOM 622 C CA . HIS A 1 85 ? -9.019 11.075 -0.822 1.00 95.56 85 HIS A CA 1
ATOM 623 C C . HIS A 1 85 ? -8.196 9.822 -1.131 1.00 95.56 85 HIS A C 1
ATOM 625 O O . HIS A 1 85 ? -7.026 9.731 -0.767 1.00 95.56 85 HIS A O 1
ATOM 631 N N . LEU A 1 86 ? -8.806 8.866 -1.828 1.00 96.31 86 LEU A N 1
ATOM 632 C CA . LEU A 1 86 ? -8.151 7.677 -2.371 1.00 96.31 86 LEU A CA 1
ATOM 633 C C . LEU A 1 86 ? -8.102 7.788 -3.898 1.00 96.31 86 LEU A C 1
ATOM 635 O O . LEU A 1 86 ? -8.881 8.526 -4.502 1.00 96.31 86 LEU A O 1
ATOM 639 N N . LYS A 1 87 ? -7.224 7.016 -4.546 1.00 94.19 87 LYS A N 1
ATOM 640 C CA . LYS A 1 87 ? -7.194 6.935 -6.018 1.00 94.19 87 LYS A CA 1
ATOM 641 C C . LYS A 1 87 ? -8.527 6.423 -6.594 1.00 94.19 87 LYS A C 1
ATOM 643 O O . LYS A 1 87 ? -8.926 6.846 -7.674 1.00 94.19 87 LYS A O 1
ATOM 648 N N . SER A 1 88 ? -9.214 5.537 -5.872 1.00 94.38 88 SER A N 1
ATOM 649 C CA . SER A 1 88 ? -10.495 4.928 -6.256 1.00 94.38 88 SER A CA 1
ATOM 650 C C . SER A 1 88 ? -11.702 5.862 -6.083 1.00 94.38 88 SER A C 1
ATOM 652 O O . SER A 1 88 ? -12.647 5.801 -6.869 1.00 94.38 88 SER A O 1
ATOM 654 N N . ARG A 1 89 ? -11.709 6.697 -5.034 1.00 94.94 89 ARG A N 1
ATOM 655 C CA . ARG A 1 89 ? -12.863 7.512 -4.622 1.00 94.94 89 ARG A CA 1
ATOM 656 C C . ARG A 1 89 ? -12.476 8.631 -3.657 1.00 94.94 89 ARG A C 1
ATOM 658 O O . ARG A 1 89 ? -11.472 8.552 -2.955 1.00 94.94 89 ARG A O 1
ATOM 665 N N . ALA A 1 90 ? -13.362 9.616 -3.533 1.00 96.56 90 ALA A N 1
ATOM 666 C CA . ALA A 1 90 ? -13.356 10.584 -2.440 1.00 96.56 90 ALA A CA 1
ATOM 667 C C . ALA A 1 90 ? -14.685 10.516 -1.679 1.00 96.56 90 ALA A C 1
ATOM 669 O O . ALA A 1 90 ? -15.745 10.405 -2.297 1.00 96.56 90 ALA A O 1
ATOM 670 N N . PHE A 1 91 ? -14.648 10.555 -0.347 1.00 96.25 91 PHE A N 1
ATOM 671 C CA . PHE A 1 91 ? -15.861 10.461 0.470 1.00 96.25 91 PHE A CA 1
ATOM 672 C C . PHE A 1 91 ? -15.706 11.149 1.824 1.00 96.25 91 PHE A C 1
ATOM 674 O O . PHE A 1 91 ? -14.606 11.241 2.362 1.00 96.25 91 PHE A O 1
ATOM 681 N N . VAL A 1 92 ? -16.824 11.599 2.396 1.00 94.88 92 VAL A N 1
ATOM 682 C CA . VAL A 1 92 ? -16.864 12.141 3.759 1.00 94.88 92 VAL A CA 1
ATOM 683 C C . VAL A 1 92 ? -17.165 11.000 4.739 1.00 94.88 92 VAL A C 1
ATOM 685 O O . VAL A 1 92 ? -18.175 10.306 4.570 1.00 94.88 92 VAL A O 1
ATOM 688 N N . PRO A 1 93 ? -16.316 10.768 5.753 1.00 95.38 93 PRO A N 1
ATOM 689 C CA . PRO A 1 93 ? -16.568 9.769 6.780 1.00 95.38 93 PRO A CA 1
ATOM 690 C C . PRO A 1 93 ? -17.848 10.047 7.570 1.00 95.38 93 PRO A C 1
ATOM 692 O O . PRO A 1 93 ? -18.149 11.192 7.911 1.00 95.38 93 PRO A O 1
ATOM 695 N N . SER A 1 94 ? -18.591 8.987 7.887 1.00 92.69 94 SER A N 1
ATOM 696 C CA . SER A 1 94 ? -19.837 9.057 8.653 1.00 92.69 94 SER A CA 1
ATOM 697 C C . SER A 1 94 ? -19.947 7.882 9.624 1.00 92.69 94 SER A C 1
ATOM 699 O O . SER A 1 94 ? -19.190 6.919 9.560 1.00 92.69 94 SER A O 1
ATOM 701 N N . THR A 1 95 ? -20.930 7.915 10.519 1.00 89.06 95 THR A N 1
ATOM 702 C CA . THR A 1 95 ? -21.205 6.782 11.416 1.00 89.06 95 THR A CA 1
ATOM 703 C C . THR A 1 95 ? -21.682 5.536 10.670 1.00 89.06 95 THR A C 1
ATOM 705 O O . THR A 1 95 ? -21.439 4.426 11.129 1.00 89.06 95 THR A O 1
ATOM 708 N N . SER A 1 96 ? -22.325 5.697 9.508 1.00 89.81 96 SER A N 1
ATOM 709 C CA . SER A 1 96 ? -22.868 4.580 8.719 1.00 89.81 96 SER A CA 1
ATOM 710 C C . SER A 1 96 ? -21.798 3.710 8.055 1.00 89.81 96 SER A C 1
ATOM 712 O O . SER A 1 96 ? -22.038 2.532 7.810 1.00 89.81 96 SER A O 1
ATOM 714 N N . ASN A 1 97 ? -20.622 4.281 7.785 1.00 90.50 97 ASN A N 1
ATOM 715 C CA . ASN A 1 97 ? -19.479 3.587 7.190 1.00 90.50 97 ASN A CA 1
ATOM 716 C C . ASN A 1 97 ? -18.309 3.427 8.172 1.00 90.50 97 ASN A C 1
ATOM 718 O O . ASN A 1 97 ? -17.214 3.049 7.760 1.00 90.50 97 ASN A O 1
ATOM 722 N N . ALA A 1 98 ? -18.531 3.731 9.454 1.00 93.31 98 ALA A N 1
ATOM 723 C CA . ALA A 1 98 ? -17.539 3.520 10.491 1.00 93.31 98 ALA A CA 1
ATOM 724 C C . ALA A 1 98 ? -17.435 2.028 10.834 1.00 93.31 98 ALA A C 1
ATOM 726 O O . ALA A 1 98 ? -18.443 1.336 11.007 1.00 93.31 98 ALA A O 1
ATOM 727 N N . LEU A 1 99 ? -16.207 1.537 10.962 1.00 92.44 99 LEU A N 1
ATOM 728 C CA . LEU A 1 99 ? -15.944 0.163 11.352 1.00 92.44 99 LEU A CA 1
ATOM 729 C C . LEU A 1 99 ? -16.311 -0.030 12.827 1.00 92.44 99 LEU A C 1
ATOM 731 O O . LEU A 1 99 ? -15.894 0.728 13.704 1.00 92.44 99 LEU A O 1
ATOM 735 N N . THR A 1 100 ? -17.091 -1.070 13.114 1.00 92.31 100 THR A N 1
ATOM 736 C CA . THR A 1 100 ? -17.328 -1.504 14.497 1.00 92.31 100 THR A CA 1
ATOM 737 C C . THR A 1 100 ? -16.229 -2.467 14.930 1.00 92.31 100 THR A C 1
ATOM 739 O O . THR A 1 100 ? -15.628 -3.132 14.090 1.00 92.31 100 THR A O 1
ATOM 742 N N . VAL A 1 101 ? -16.014 -2.622 16.240 1.00 90.62 101 VAL A N 1
ATOM 743 C CA . VAL A 1 101 ? -15.083 -3.633 16.779 1.00 90.62 101 VAL A CA 1
ATOM 744 C C . VAL A 1 101 ? -15.400 -5.027 16.228 1.00 90.62 101 VAL A C 1
ATOM 746 O O . VAL A 1 101 ? -14.515 -5.698 15.715 1.00 90.62 101 VAL A O 1
ATOM 749 N N . ARG A 1 102 ? -16.681 -5.420 16.225 1.00 89.38 102 ARG A N 1
ATOM 750 C CA . ARG A 1 102 ? -17.124 -6.694 15.636 1.00 89.38 102 ARG A CA 1
ATOM 751 C C . ARG A 1 102 ? -16.841 -6.767 14.130 1.00 89.38 102 ARG A C 1
ATOM 753 O O . ARG A 1 102 ? -16.496 -7.832 13.634 1.00 89.38 102 ARG A O 1
ATOM 760 N N . GLY A 1 103 ? -17.028 -5.664 13.403 1.00 89.31 103 GLY A N 1
ATOM 761 C CA . GLY A 1 103 ? -16.719 -5.584 11.973 1.00 89.31 103 GLY A CA 1
ATOM 762 C C . GLY A 1 103 ? -15.238 -5.847 11.710 1.00 89.31 103 GLY A C 1
ATOM 763 O O . GLY A 1 103 ? -14.908 -6.717 10.912 1.00 89.31 103 GLY A O 1
ATOM 764 N N . LEU A 1 104 ? -14.367 -5.187 12.473 1.00 91.50 104 LEU A N 1
ATOM 765 C CA . LEU A 1 104 ? -12.920 -5.387 12.440 1.00 91.50 104 LEU A CA 1
ATOM 766 C C . LEU A 1 104 ? -12.536 -6.843 12.742 1.00 91.50 104 LEU A C 1
ATOM 768 O O . LEU A 1 104 ? -11.807 -7.470 11.980 1.00 91.50 104 LEU A O 1
ATOM 772 N N . GLU A 1 105 ? -13.075 -7.414 13.820 1.00 89.00 105 GLU A N 1
ATOM 773 C CA . GLU A 1 105 ? -12.839 -8.815 14.192 1.00 89.00 105 GLU A CA 1
ATOM 774 C C . GLU A 1 105 ? -13.318 -9.796 13.113 1.00 89.00 105 GLU A C 1
ATOM 776 O O . GLU A 1 105 ? -12.703 -10.840 12.920 1.00 89.00 105 GLU A O 1
ATOM 781 N N . SER A 1 106 ? -14.394 -9.470 12.388 1.00 88.25 106 SER A N 1
ATOM 782 C CA . SER A 1 106 ? -14.908 -10.313 11.301 1.00 88.25 106 SER A CA 1
ATOM 783 C C . SER A 1 106 ? -14.069 -10.262 10.022 1.00 88.25 106 SER A C 1
ATOM 785 O O . SER A 1 106 ? -14.126 -11.202 9.232 1.00 88.25 106 SER A O 1
ATOM 787 N N . GLN A 1 107 ? -13.289 -9.194 9.828 1.00 85.81 107 GLN A N 1
ATOM 788 C CA . GLN A 1 107 ? -12.339 -9.073 8.719 1.00 85.81 107 GLN A CA 1
ATOM 789 C C . GLN A 1 107 ? -11.058 -9.872 8.966 1.00 85.81 107 GLN A C 1
ATOM 791 O O . GLN A 1 107 ? -10.390 -10.278 8.017 1.00 85.81 107 GLN A O 1
ATOM 796 N N . ALA A 1 108 ? -10.713 -10.123 10.230 1.00 88.19 108 ALA A N 1
ATOM 797 C CA . ALA A 1 108 ? -9.549 -10.919 10.572 1.00 88.19 108 ALA A CA 1
ATOM 798 C C . ALA A 1 108 ? -9.750 -12.381 10.145 1.00 88.19 108 ALA A C 1
ATOM 800 O O . ALA A 1 108 ? -10.666 -13.072 10.603 1.00 88.19 108 ALA A O 1
ATOM 801 N N . SER A 1 109 ? -8.853 -12.888 9.295 1.00 84.88 109 SER A N 1
ATOM 802 C CA . SER A 1 109 ? -8.808 -14.321 9.002 1.00 84.88 109 SER A CA 1
ATOM 803 C C . SER A 1 109 ? -8.450 -15.117 10.261 1.00 84.88 109 SER A C 1
ATOM 805 O O . SER A 1 109 ? -7.867 -14.599 11.216 1.00 84.88 109 SER A O 1
ATOM 807 N N . ARG A 1 110 ? -8.779 -16.415 10.291 1.00 79.75 110 ARG A N 1
ATOM 808 C CA . ARG A 1 110 ? -8.449 -17.269 11.446 1.00 79.75 110 ARG A CA 1
ATOM 809 C C . ARG A 1 110 ? -6.944 -17.240 11.730 1.00 79.75 110 ARG A C 1
ATOM 811 O O . ARG A 1 110 ? -6.155 -17.626 10.876 1.00 79.75 110 ARG A O 1
ATOM 818 N N . GLY A 1 111 ? -6.579 -16.839 12.948 1.00 81.44 111 GLY A N 1
ATOM 819 C CA . GLY A 1 111 ? -5.184 -16.733 13.391 1.00 81.44 111 GLY A CA 1
ATOM 820 C C . GLY A 1 111 ? -4.499 -15.411 13.036 1.00 81.44 111 GLY A C 1
ATOM 821 O O . GLY A 1 111 ? -3.332 -15.239 13.365 1.00 81.44 111 GLY A O 1
ATOM 822 N N . GLN A 1 112 ? -5.201 -14.476 12.395 1.00 89.94 112 GLN A N 1
ATOM 823 C CA . GLN A 1 112 ? -4.667 -13.163 12.062 1.00 89.94 112 GLN A CA 1
ATOM 824 C C . GLN A 1 112 ? -4.712 -12.236 13.289 1.00 89.94 112 GLN A C 1
ATOM 826 O O . GLN A 1 112 ? -5.763 -12.042 13.899 1.00 89.94 112 GLN A O 1
ATOM 831 N N . GLU A 1 113 ? -3.565 -11.667 13.666 1.00 93.88 113 GLU A N 1
ATOM 832 C CA . GLU A 1 113 ? -3.424 -10.860 14.893 1.00 93.88 113 GLU A CA 1
ATOM 833 C C . GLU A 1 113 ? -3.728 -9.367 14.694 1.00 93.88 113 GLU A C 1
ATOM 835 O O . GLU A 1 113 ? -3.943 -8.633 15.666 1.00 93.88 113 GLU A O 1
ATOM 840 N N . ARG A 1 114 ? -3.748 -8.910 13.439 1.00 96.12 114 ARG A N 1
ATOM 841 C CA . ARG A 1 114 ? -3.951 -7.513 13.038 1.00 96.12 114 ARG A CA 1
ATOM 842 C C . ARG A 1 114 ? -4.704 -7.411 11.716 1.00 96.12 114 ARG A C 1
ATOM 844 O O . ARG A 1 114 ? -4.635 -8.337 10.920 1.00 96.12 114 ARG A O 1
ATOM 851 N N . VAL A 1 115 ? -5.362 -6.288 11.465 1.00 97.19 115 VAL A N 1
ATOM 852 C CA . VAL A 1 115 ? -6.008 -5.979 10.176 1.00 97.19 115 VAL A CA 1
ATOM 853 C C . VAL A 1 115 ? -5.708 -4.550 9.748 1.00 97.19 115 VAL A C 1
ATOM 855 O O . VAL A 1 115 ? -5.453 -3.688 10.595 1.00 97.19 115 VAL A O 1
ATOM 858 N N . HIS A 1 116 ? -5.765 -4.297 8.445 1.00 98.12 116 HIS A N 1
ATOM 859 C CA . HIS A 1 116 ? -5.463 -3.002 7.855 1.00 98.12 116 HIS A CA 1
ATOM 860 C C . HIS A 1 116 ? -6.735 -2.224 7.528 1.00 98.12 116 HIS A C 1
ATOM 862 O O . HIS A 1 116 ? -7.606 -2.677 6.788 1.00 98.12 116 HIS A O 1
ATOM 868 N N . VAL A 1 117 ? -6.844 -1.019 8.081 1.00 97.81 117 VAL A N 1
ATOM 869 C CA . VAL A 1 117 ? -8.047 -0.183 7.994 1.00 97.81 117 VAL A CA 1
ATOM 870 C C . VAL A 1 117 ? -7.681 1.259 7.661 1.00 97.81 117 VAL A C 1
ATOM 872 O O . VAL A 1 117 ? -6.528 1.675 7.792 1.00 97.81 117 VAL A O 1
ATOM 875 N N . LEU A 1 118 ? -8.674 2.045 7.258 1.00 98.19 118 LEU A N 1
ATOM 876 C CA . LEU A 1 118 ? -8.549 3.494 7.173 1.00 98.19 118 LEU A CA 1
ATOM 877 C C . LEU A 1 118 ? -8.863 4.114 8.534 1.00 98.19 118 LEU A C 1
ATOM 879 O O . LEU A 1 118 ? -9.828 3.736 9.195 1.00 98.19 118 LEU A O 1
ATOM 883 N N . VAL A 1 119 ? -8.070 5.100 8.936 1.00 97.88 119 VAL A N 1
ATOM 884 C CA . VAL A 1 119 ? -8.259 5.874 10.166 1.00 97.88 119 VAL A CA 1
ATOM 885 C C . VAL A 1 119 ? -8.133 7.347 9.838 1.00 97.88 119 VAL A C 1
ATOM 887 O O . VAL A 1 119 ? -7.195 7.742 9.155 1.00 97.88 119 VAL A O 1
ATOM 890 N N . GLN A 1 120 ? -9.040 8.166 10.359 1.00 97.56 120 GLN A N 1
ATOM 891 C CA . GLN A 1 120 ? -8.895 9.614 10.360 1.00 97.56 120 GLN A CA 1
ATOM 892 C C . GLN A 1 120 ? -8.649 10.094 11.785 1.00 97.56 120 GLN A C 1
ATOM 894 O O . GLN A 1 120 ? -9.376 9.708 12.704 1.00 97.56 120 GLN A O 1
ATOM 899 N N . LEU A 1 121 ? -7.631 10.932 11.967 1.00 97.12 121 LEU A N 1
ATOM 900 C CA . LEU A 1 121 ? -7.353 11.585 13.244 1.00 97.12 121 LEU A CA 1
ATOM 901 C C . LEU A 1 121 ? -7.810 13.045 13.202 1.00 97.12 121 LEU A C 1
ATOM 903 O O . LEU A 1 121 ? -7.880 13.660 12.139 1.00 97.12 121 LEU A O 1
ATOM 907 N N . ASP A 1 122 ? -8.085 13.631 14.362 1.00 95.75 122 ASP A N 1
ATOM 908 C CA . ASP A 1 122 ? -8.382 15.066 14.470 1.00 95.75 122 ASP A CA 1
ATOM 909 C C . ASP A 1 122 ? -7.116 15.955 14.465 1.00 95.75 122 ASP A C 1
ATOM 911 O O . ASP A 1 122 ? -7.214 17.185 14.443 1.00 95.75 122 ASP A O 1
ATOM 915 N N . PHE A 1 123 ? -5.928 15.341 14.397 1.00 94.88 123 PHE A N 1
ATOM 916 C CA . PHE A 1 123 ? -4.619 15.989 14.492 1.00 94.88 123 PHE A CA 1
ATOM 917 C C . PHE A 1 123 ? -3.545 15.283 13.647 1.00 94.88 123 PHE A C 1
ATOM 919 O O . PHE A 1 123 ? -3.699 14.127 13.262 1.00 94.88 123 PHE A O 1
ATOM 926 N N . ILE A 1 124 ? -2.430 15.968 13.357 1.00 95.06 124 ILE A N 1
ATOM 927 C CA . ILE A 1 124 ? -1.246 15.340 12.744 1.00 95.06 124 ILE A CA 1
ATOM 928 C C . ILE A 1 124 ? -0.346 14.788 13.863 1.00 95.06 124 ILE A C 1
ATOM 930 O O . ILE A 1 124 ? 0.217 15.577 14.632 1.00 95.06 124 ILE A O 1
ATOM 934 N N . PRO A 1 125 ? -0.173 13.458 13.979 1.00 95.94 125 PRO A N 1
ATOM 935 C CA . PRO A 1 125 ? 0.576 12.865 15.073 1.00 95.94 125 PRO A CA 1
ATOM 936 C C . PRO A 1 125 ? 2.084 13.034 14.870 1.00 95.94 125 PRO A C 1
ATOM 938 O O . PRO A 1 125 ? 2.658 12.622 13.858 1.00 95.94 125 PRO A O 1
ATOM 941 N N . ARG A 1 126 ? 2.751 13.597 15.882 1.00 96.19 126 ARG A N 1
ATOM 942 C CA . ARG A 1 126 ? 4.216 13.527 16.023 1.00 96.19 126 ARG A CA 1
ATOM 943 C C . ARG A 1 126 ? 4.631 12.169 16.595 1.00 96.19 126 ARG A C 1
ATOM 945 O O . ARG A 1 126 ? 3.782 11.396 17.028 1.00 96.19 126 ARG A O 1
ATOM 952 N N . GLN A 1 127 ? 5.935 11.899 16.634 1.00 96.62 127 GLN A N 1
ATOM 953 C CA . GLN A 1 127 ? 6.487 10.595 17.015 1.00 96.62 127 GLN A CA 1
ATOM 954 C C . GLN A 1 127 ? 5.921 10.039 18.337 1.00 96.62 127 GLN A C 1
ATOM 956 O O . GLN A 1 127 ? 5.373 8.944 18.338 1.00 96.62 127 GLN A O 1
ATOM 961 N N . ALA A 1 128 ? 5.913 10.832 19.414 1.00 97.25 128 ALA A N 1
ATOM 962 C CA . ALA A 1 128 ? 5.357 10.403 20.703 1.00 97.25 128 ALA A CA 1
ATOM 963 C C . ALA A 1 128 ? 3.859 10.033 20.638 1.00 97.25 128 ALA A C 1
ATOM 965 O O . ALA A 1 128 ? 3.407 9.112 21.312 1.00 97.25 128 ALA A O 1
ATOM 966 N N . ALA A 1 129 ? 3.074 10.727 19.806 1.00 97.12 129 ALA A N 1
ATOM 967 C CA . ALA A 1 129 ? 1.666 10.391 19.610 1.00 97.12 129 ALA A CA 1
ATOM 968 C C . ALA A 1 129 ? 1.499 9.106 18.786 1.00 97.12 129 ALA A C 1
ATOM 970 O O . ALA A 1 129 ? 0.625 8.303 19.097 1.00 97.12 129 ALA A O 1
ATOM 971 N N . LYS A 1 130 ? 2.352 8.877 17.776 1.00 97.88 130 LYS A N 1
ATOM 972 C CA . LYS A 1 130 ? 2.374 7.613 17.020 1.00 97.88 130 LYS A CA 1
ATOM 973 C C . LYS A 1 130 ? 2.672 6.430 17.941 1.00 97.88 130 LYS A C 1
ATOM 975 O O . LYS A 1 130 ? 1.947 5.445 17.905 1.00 97.88 130 LYS A O 1
ATOM 980 N N . GLU A 1 131 ? 3.668 6.567 18.812 1.00 98.12 131 GLU A N 1
ATOM 981 C CA . GLU A 1 131 ? 4.032 5.548 19.806 1.00 98.12 131 GLU A CA 1
ATOM 982 C C . GLU A 1 131 ? 2.895 5.286 20.803 1.00 98.12 131 GLU A C 1
ATOM 984 O O . GLU A 1 131 ? 2.599 4.136 21.119 1.00 98.12 131 GLU A O 1
ATOM 989 N N . ALA A 1 132 ? 2.204 6.336 21.259 1.00 97.69 132 ALA A N 1
ATOM 990 C CA . ALA A 1 132 ? 1.052 6.196 22.147 1.00 97.69 132 ALA A CA 1
ATOM 991 C C . ALA A 1 132 ? -0.132 5.470 21.480 1.00 97.69 132 ALA A C 1
ATOM 993 O O . ALA A 1 132 ? -0.805 4.668 22.131 1.00 97.69 132 ALA A O 1
ATOM 994 N N . LEU A 1 133 ? -0.388 5.727 20.192 1.00 98.38 133 LEU A N 1
ATOM 995 C CA . LEU A 1 133 ? -1.395 5.007 19.408 1.00 98.38 133 LEU A CA 1
ATOM 996 C C . LEU A 1 133 ? -0.981 3.540 19.188 1.00 98.38 133 LEU A C 1
ATOM 998 O O . LEU A 1 133 ? -1.782 2.631 19.423 1.00 98.38 133 LEU A O 1
ATOM 1002 N N . GLU A 1 134 ? 0.282 3.286 18.838 1.00 98.31 134 GLU A N 1
ATOM 1003 C CA . GLU A 1 134 ? 0.806 1.932 18.615 1.00 98.31 134 GLU A CA 1
ATOM 1004 C C . GLU A 1 134 ? 0.753 1.096 19.901 1.00 98.31 134 GLU A C 1
ATOM 1006 O O . GLU A 1 134 ? 0.259 -0.031 19.886 1.00 98.31 134 GLU A O 1
ATOM 1011 N N . ALA A 1 135 ? 1.110 1.679 21.051 1.00 97.75 135 ALA A N 1
ATOM 1012 C CA . ALA A 1 135 ? 0.989 1.040 22.365 1.00 97.75 135 ALA A CA 1
ATOM 1013 C C . ALA A 1 135 ? -0.459 0.669 22.735 1.00 97.75 135 ALA A C 1
ATOM 1015 O O . ALA A 1 135 ? -0.690 -0.168 23.616 1.00 97.75 135 ALA A O 1
ATOM 1016 N N . ARG A 1 136 ? -1.450 1.283 22.077 1.00 97.81 136 ARG A N 1
ATOM 1017 C CA . ARG A 1 136 ? -2.878 0.972 22.216 1.00 97.81 136 ARG A CA 1
ATOM 1018 C C . ARG A 1 136 ? -3.377 -0.061 21.207 1.00 97.81 136 ARG A C 1
ATOM 1020 O O . ARG A 1 136 ? -4.491 -0.552 21.384 1.00 97.81 136 ARG A O 1
ATOM 1027 N N . GLY A 1 137 ? -2.541 -0.455 20.250 1.00 97.69 137 GLY A N 1
ATOM 1028 C CA . GLY A 1 137 ? -2.854 -1.407 19.190 1.00 97.69 137 GLY A CA 1
ATOM 1029 C C . GLY A 1 137 ? -3.237 -0.756 17.861 1.00 97.69 137 GLY A C 1
ATOM 1030 O O . GLY A 1 137 ? -3.828 -1.449 17.042 1.00 97.69 137 GLY A O 1
ATOM 1031 N N . LEU A 1 138 ? -2.946 0.536 17.657 1.00 98.44 138 LEU A N 1
ATOM 1032 C CA . LEU A 1 138 ? -3.198 1.281 16.416 1.00 98.44 138 LEU A CA 1
ATOM 1033 C C . LEU A 1 138 ? -1.873 1.797 15.833 1.00 98.44 138 LEU A C 1
ATOM 1035 O O . LEU A 1 138 ? -1.374 2.845 16.241 1.00 98.44 138 LEU A O 1
ATOM 1039 N N . LYS A 1 139 ? -1.303 1.090 14.860 1.00 98.62 139 LYS A N 1
ATOM 1040 C CA . LYS A 1 139 ? -0.062 1.497 14.196 1.00 98.62 139 LYS A CA 1
ATOM 1041 C C . LYS A 1 139 ? -0.363 2.215 12.885 1.00 98.62 139 LYS A C 1
ATOM 1043 O O . LYS A 1 139 ? -0.944 1.631 11.979 1.00 98.62 139 LYS A O 1
ATOM 1048 N N . LEU A 1 140 ? 0.056 3.471 12.756 1.00 98.44 140 LEU A N 1
ATOM 1049 C CA . LEU A 1 140 ? -0.089 4.222 11.504 1.00 98.44 140 LEU A CA 1
ATOM 1050 C C . LEU A 1 140 ? 1.000 3.800 10.512 1.00 98.44 140 LEU A C 1
ATOM 1052 O O . LEU A 1 140 ? 2.177 3.824 10.869 1.00 98.44 140 LEU A O 1
ATOM 1056 N N . LEU A 1 141 ? 0.614 3.450 9.282 1.00 97.81 141 LEU A N 1
ATOM 1057 C CA . LEU A 1 141 ? 1.537 2.946 8.260 1.00 97.81 141 LEU A CA 1
ATOM 1058 C C . LEU A 1 141 ? 1.743 3.951 7.127 1.00 97.81 141 LEU A C 1
ATOM 1060 O O . LEU A 1 141 ? 2.842 4.461 6.940 1.00 97.81 141 LEU A O 1
ATOM 1064 N N . ALA A 1 142 ? 0.680 4.273 6.388 1.00 96.88 142 ALA A N 1
ATOM 1065 C CA . ALA A 1 142 ? 0.758 5.138 5.214 1.00 96.88 142 ALA A CA 1
ATOM 1066 C C . ALA A 1 142 ? -0.184 6.326 5.357 1.00 96.88 142 ALA A C 1
ATOM 1068 O O . ALA A 1 142 ? -1.323 6.169 5.792 1.00 96.88 142 ALA A O 1
ATOM 1069 N N . TYR A 1 143 ? 0.295 7.515 4.998 1.00 97.19 143 TYR A N 1
ATOM 1070 C CA . TYR A 1 143 ? -0.526 8.718 5.014 1.00 97.19 143 TYR A CA 1
ATOM 1071 C C . TYR A 1 143 ? -1.482 8.737 3.822 1.00 97.19 143 TYR A C 1
ATOM 1073 O O . TYR A 1 143 ? -1.085 8.470 2.691 1.00 97.19 143 TYR A O 1
ATOM 1081 N N . VAL A 1 144 ? -2.728 9.100 4.097 1.00 96.31 144 VAL A N 1
ATOM 1082 C CA . VAL A 1 144 ? -3.755 9.446 3.117 1.00 96.31 144 VAL A CA 1
ATOM 1083 C C . VAL A 1 144 ? -4.111 10.918 3.379 1.00 96.31 144 VAL A C 1
ATOM 1085 O O . VAL A 1 144 ? -4.193 11.308 4.544 1.00 96.31 144 VAL A O 1
ATOM 1088 N N . PRO A 1 145 ? -4.273 11.776 2.355 1.00 93.94 145 PRO A N 1
ATOM 1089 C CA . PRO A 1 145 ? -4.522 13.201 2.570 1.00 93.94 145 PRO A CA 1
ATOM 1090 C C . PRO A 1 145 ? -5.653 13.500 3.565 1.00 93.94 145 PRO A C 1
ATOM 1092 O O . PRO A 1 145 ? -6.541 12.679 3.795 1.00 93.94 145 PRO A O 1
ATOM 1095 N N . ASP A 1 146 ? -5.603 14.702 4.140 1.00 95.19 146 ASP A N 1
ATOM 1096 C CA . ASP A 1 146 ? -6.606 15.217 5.076 1.00 95.19 146 ASP A CA 1
ATOM 1097 C C . ASP A 1 146 ? -6.741 14.403 6.367 1.00 95.19 146 ASP A C 1
ATOM 1099 O O . ASP A 1 146 ? -7.834 14.017 6.793 1.00 95.19 146 ASP A O 1
ATOM 1103 N N . TYR A 1 147 ? -5.602 14.251 7.056 1.00 96.75 147 TYR A N 1
ATOM 1104 C CA . TYR A 1 147 ? -5.519 13.620 8.377 1.00 96.75 147 TYR A CA 1
ATOM 1105 C C . TYR A 1 147 ? -6.010 12.169 8.359 1.00 96.75 147 TYR A C 1
ATOM 1107 O O . TYR A 1 147 ? -6.588 11.696 9.337 1.00 96.75 147 TYR A O 1
ATOM 1115 N N . ALA A 1 148 ? -5.818 11.465 7.247 1.00 97.75 148 ALA A N 1
ATOM 1116 C CA . ALA A 1 148 ? -6.161 10.064 7.127 1.00 97.75 148 ALA A CA 1
ATOM 1117 C C . ALA A 1 148 ? -4.900 9.197 7.041 1.00 97.75 148 ALA A C 1
ATOM 1119 O O . ALA A 1 148 ? -3.813 9.632 6.663 1.00 97.75 148 ALA A O 1
ATOM 1120 N N . TRP A 1 149 ? -5.035 7.940 7.427 1.00 98.44 149 TRP A N 1
ATOM 1121 C CA . TRP A 1 149 ? -3.966 6.960 7.374 1.00 98.44 149 TRP A CA 1
ATOM 1122 C C . TRP A 1 149 ? -4.539 5.593 7.048 1.00 98.44 149 TRP A C 1
ATOM 1124 O O . TRP A 1 149 ?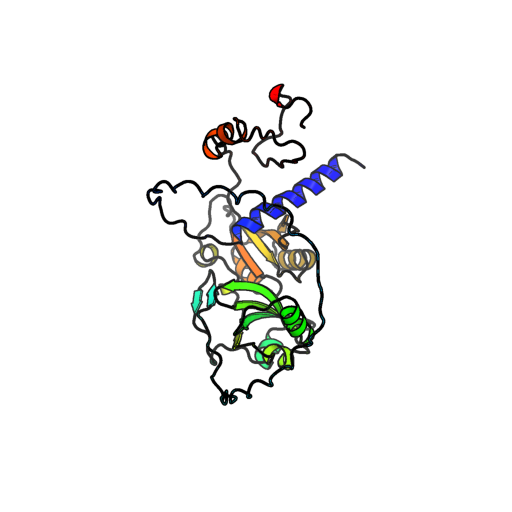 -5.624 5.238 7.506 1.00 98.44 149 TRP A O 1
ATOM 1134 N N . ILE A 1 150 ? -3.765 4.798 6.322 1.00 98.56 150 ILE A N 1
ATOM 1135 C CA . ILE A 1 150 ? -3.861 3.347 6.422 1.00 98.56 150 ILE A CA 1
ATOM 1136 C C . ILE A 1 150 ? -3.144 2.952 7.714 1.00 98.56 150 ILE A C 1
ATOM 1138 O O . ILE A 1 150 ? -1.988 3.335 7.935 1.00 98.56 150 ILE A O 1
ATOM 1142 N N . ALA A 1 151 ? -3.831 2.202 8.566 1.00 98.50 151 ALA A N 1
ATOM 1143 C CA . ALA A 1 151 ? -3.341 1.780 9.866 1.00 98.50 151 ALA A CA 1
ATOM 1144 C C . ALA A 1 151 ? -3.520 0.275 10.065 1.00 98.50 151 ALA A C 1
ATOM 1146 O O . ALA A 1 151 ? -4.483 -0.317 9.588 1.00 98.50 151 ALA A O 1
ATOM 1147 N N . SER A 1 152 ? -2.601 -0.312 10.817 1.00 98.44 152 SER A N 1
ATOM 1148 C CA . SER A 1 152 ? -2.639 -1.689 11.291 1.00 98.44 152 SER A CA 1
ATOM 1149 C C . SER A 1 152 ? -3.225 -1.707 12.700 1.00 98.44 152 SER A C 1
ATOM 1151 O O . SER A 1 152 ? -2.745 -1.009 13.600 1.00 98.44 152 SER A O 1
ATOM 1153 N N . VAL A 1 153 ? -4.312 -2.455 12.882 1.00 98.25 153 VAL A N 1
ATOM 1154 C CA . VAL A 1 153 ? -5.043 -2.550 14.147 1.00 98.25 153 VAL A CA 1
ATOM 1155 C C . VAL A 1 153 ? -4.934 -3.952 14.705 1.00 98.25 153 VAL A C 1
ATOM 1157 O O . VAL A 1 153 ? -5.355 -4.909 14.064 1.00 98.25 153 VAL A O 1
ATOM 1160 N N . SER A 1 154 ? -4.428 -4.074 15.931 1.00 97.31 154 SER A N 1
ATOM 1161 C CA . SER A 1 154 ? -4.399 -5.350 16.645 1.00 97.31 154 SER A CA 1
ATOM 1162 C C . SER A 1 154 ? -5.820 -5.822 16.954 1.00 97.31 154 SER A C 1
ATOM 1164 O O . SER A 1 154 ? -6.570 -5.137 17.653 1.00 97.31 154 SER A O 1
ATOM 1166 N N . VAL A 1 155 ? -6.166 -7.025 16.493 1.00 95.31 155 VAL A N 1
ATOM 1167 C CA . VAL A 1 155 ? -7.493 -7.634 16.677 1.00 95.31 155 VAL A CA 1
ATOM 1168 C C . VAL A 1 155 ? -7.804 -7.788 18.166 1.00 95.31 155 VAL A C 1
ATOM 1170 O O . VAL A 1 155 ? -8.858 -7.364 18.631 1.00 95.31 155 VAL A O 1
ATOM 1173 N N . GLY A 1 156 ? -6.841 -8.273 18.959 1.00 94.50 156 GLY A N 1
ATOM 1174 C CA . GLY A 1 156 ? -6.991 -8.430 20.412 1.00 94.50 156 GLY A CA 1
ATOM 1175 C C . GLY A 1 156 ? -7.110 -7.114 21.197 1.00 94.50 156 GLY A C 1
ATOM 1176 O O . GLY A 1 156 ? -7.421 -7.134 22.387 1.00 94.50 156 GLY A O 1
ATOM 1177 N N . ARG A 1 157 ? -6.863 -5.962 20.558 1.00 95.38 157 ARG A N 1
ATOM 1178 C CA . ARG A 1 157 ? -6.963 -4.625 21.167 1.00 95.38 157 ARG A CA 1
ATOM 1179 C C . ARG A 1 157 ? -7.892 -3.690 20.396 1.00 95.38 157 ARG A C 1
ATOM 1181 O O . ARG A 1 157 ? -7.853 -2.485 20.642 1.00 95.38 157 ARG A O 1
ATOM 1188 N N . ALA A 1 158 ? -8.743 -4.229 19.522 1.00 94.81 158 ALA A N 1
ATOM 1189 C CA . ALA A 1 158 ? -9.572 -3.459 18.600 1.00 94.81 158 ALA A CA 1
ATOM 1190 C C . ALA A 1 158 ? -10.370 -2.348 19.302 1.00 94.81 158 ALA A C 1
ATOM 1192 O O . ALA A 1 158 ? -10.301 -1.193 18.893 1.00 94.81 158 ALA A O 1
ATOM 1193 N N . THR A 1 159 ? -11.035 -2.644 20.424 1.00 94.81 159 THR A N 1
ATOM 1194 C CA . THR A 1 159 ? -11.761 -1.630 21.213 1.00 94.81 159 THR A CA 1
ATOM 1195 C C . THR A 1 159 ? -10.860 -0.472 21.646 1.00 94.81 159 THR A C 1
ATOM 1197 O O . THR A 1 159 ? -11.170 0.689 21.392 1.00 94.81 159 THR A O 1
ATOM 1200 N N . THR A 1 160 ? -9.720 -0.775 22.272 1.00 96.38 160 THR A N 1
ATOM 1201 C CA . THR A 1 160 ? -8.786 0.237 22.788 1.00 96.38 160 THR A CA 1
ATOM 1202 C C . THR A 1 160 ? -8.157 1.054 21.662 1.00 96.38 160 THR A C 1
ATOM 1204 O O . THR A 1 160 ? -7.952 2.257 21.838 1.00 96.38 160 THR A O 1
ATOM 1207 N N . ALA A 1 161 ? -7.871 0.406 20.530 1.00 96.12 161 ALA A N 1
ATOM 1208 C CA . ALA A 1 161 ? -7.296 1.011 19.339 1.00 96.12 161 ALA A CA 1
ATOM 1209 C C . ALA A 1 161 ? -8.276 1.992 18.680 1.00 96.12 161 ALA A C 1
ATOM 1211 O O . ALA A 1 161 ? -7.936 3.167 18.538 1.00 96.12 161 ALA A O 1
ATOM 1212 N N . LEU A 1 162 ? -9.501 1.551 18.367 1.00 94.38 162 LEU A N 1
ATOM 1213 C CA . LEU A 1 162 ? -10.514 2.370 17.689 1.00 94.38 162 LEU A CA 1
ATOM 1214 C C . LEU A 1 162 ? -11.063 3.505 18.568 1.00 94.38 162 LEU A C 1
ATOM 1216 O O . LEU A 1 162 ? -11.491 4.529 18.050 1.00 94.38 162 LEU A O 1
ATOM 1220 N N . GLN A 1 163 ? -11.020 3.351 19.895 1.00 94.31 163 GLN A N 1
ATOM 1221 C CA . GLN A 1 163 ? -11.386 4.394 20.864 1.00 94.31 163 GLN A CA 1
ATOM 1222 C C . GLN A 1 163 ? -10.174 5.203 21.353 1.00 94.31 163 GLN A C 1
ATOM 1224 O O . GLN A 1 163 ? -10.224 5.823 22.419 1.00 94.31 163 GLN A O 1
ATOM 1229 N N . SER A 1 164 ? -9.042 5.151 20.646 1.00 95.62 164 SER A N 1
ATOM 1230 C CA . SER A 1 164 ? -7.872 5.934 21.040 1.00 95.62 164 SER A CA 1
ATOM 1231 C C . SER A 1 164 ? -8.165 7.437 20.957 1.00 95.62 164 SER A C 1
ATOM 1233 O O . SER A 1 164 ? -8.814 7.876 20.007 1.00 95.62 164 SER A O 1
ATOM 1235 N N . PRO A 1 165 ? -7.678 8.244 21.918 1.00 94.12 165 PRO A N 1
ATOM 1236 C CA . PRO A 1 165 ? -7.825 9.693 21.855 1.00 94.12 165 PRO A CA 1
ATOM 1237 C C . PRO A 1 165 ? -7.304 10.262 20.531 1.00 94.12 165 PRO A C 1
ATOM 1239 O O . PRO A 1 165 ? -6.222 9.892 20.075 1.00 94.12 165 PRO A O 1
ATOM 1242 N N . GLY A 1 166 ? -8.090 11.152 19.929 1.00 93.56 166 GLY A N 1
ATOM 1243 C CA . GLY A 1 166 ? -7.792 11.781 18.644 1.00 93.56 166 GLY A CA 1
ATOM 1244 C C . GLY A 1 166 ? -8.149 10.946 17.411 1.00 93.56 166 GLY A C 1
ATOM 1245 O O . GLY A 1 166 ? -8.011 11.448 16.300 1.00 93.56 166 GLY A O 1
ATOM 1246 N N . VAL A 1 167 ? -8.639 9.705 17.562 1.00 96.25 167 VAL A N 1
ATOM 1247 C CA . VAL A 1 167 ? -9.281 8.970 16.458 1.00 96.25 167 VAL A CA 1
ATOM 1248 C C . VAL A 1 167 ? -10.661 9.572 16.208 1.00 96.25 167 VAL A C 1
ATOM 1250 O O . VAL A 1 167 ? -11.574 9.425 17.017 1.00 96.25 167 VAL A O 1
ATOM 1253 N N . ALA A 1 168 ? -10.810 10.255 15.075 1.00 95.88 168 ALA A N 1
ATOM 1254 C CA . ALA A 1 168 ? -12.062 10.872 14.651 1.00 95.88 168 ALA A CA 1
ATOM 1255 C C . ALA A 1 168 ? -12.975 9.875 13.923 1.00 95.88 168 ALA A C 1
ATOM 1257 O O . ALA A 1 168 ? -14.198 9.952 14.036 1.00 95.88 168 ALA A O 1
ATOM 1258 N N . TRP A 1 169 ? -12.385 8.938 13.175 1.00 97.06 169 TRP A N 1
ATOM 1259 C CA . TRP A 1 169 ? -13.110 7.907 12.436 1.00 97.06 169 TRP A CA 1
ATOM 1260 C C . TRP A 1 169 ? -12.201 6.719 12.103 1.00 97.06 169 TRP A C 1
ATOM 1262 O O . TRP A 1 169 ? -10.988 6.868 11.968 1.00 97.06 169 TRP A O 1
ATOM 1272 N N . SER A 1 170 ? -12.800 5.543 11.925 1.00 96.94 170 SER A N 1
ATOM 1273 C CA . SER A 1 170 ? -12.139 4.371 11.346 1.00 96.94 170 SER A CA 1
ATOM 1274 C C . SER A 1 170 ? -13.108 3.639 10.426 1.00 96.94 170 SER A C 1
ATOM 1276 O O . SER A 1 170 ? -14.303 3.607 10.715 1.00 96.94 170 SER A O 1
ATOM 1278 N N . GLY A 1 171 ? -12.617 3.060 9.338 1.00 96.38 171 GLY A N 1
ATOM 1279 C CA . GLY A 1 171 ? -13.434 2.374 8.342 1.00 96.38 171 GLY A CA 1
ATOM 1280 C C . GLY A 1 171 ? -12.638 1.368 7.530 1.00 96.38 171 GLY A C 1
ATOM 1281 O O . GLY A 1 171 ? -11.414 1.307 7.600 1.00 96.38 171 GLY A O 1
ATOM 1282 N N . GLU A 1 172 ? -13.347 0.568 6.750 1.00 95.62 172 GLU A N 1
ATOM 1283 C CA . GLU A 1 172 ? -12.744 -0.466 5.915 1.00 95.62 172 GLU A CA 1
ATOM 1284 C C . GLU A 1 172 ? -11.875 0.118 4.787 1.00 95.62 172 GLU A C 1
ATOM 1286 O O . GLU A 1 172 ? -12.250 1.101 4.143 1.00 95.62 172 GLU A O 1
ATOM 1291 N N . LEU A 1 173 ? -10.733 -0.532 4.534 1.00 96.69 173 LEU A N 1
ATOM 1292 C CA . LEU A 1 173 ? -9.968 -0.394 3.297 1.00 96.69 173 LEU A CA 1
ATOM 1293 C C . LEU A 1 173 ? -10.465 -1.462 2.309 1.00 96.69 173 LEU A C 1
ATOM 1295 O O . LEU A 1 173 ? -10.071 -2.625 2.396 1.00 96.69 173 LEU A O 1
ATOM 1299 N N . THR A 1 174 ? -11.374 -1.077 1.413 1.00 96.38 174 THR A N 1
ATOM 1300 C CA . THR A 1 174 ? -12.063 -2.029 0.523 1.00 96.38 174 THR A CA 1
ATOM 1301 C C . THR A 1 174 ? -11.145 -2.564 -0.579 1.00 96.38 174 THR A C 1
ATOM 1303 O O . THR A 1 174 ? -10.088 -1.998 -0.852 1.00 96.38 174 THR A O 1
ATOM 1306 N N . VAL A 1 175 ? -11.559 -3.632 -1.267 1.00 97.75 175 VAL A N 1
ATOM 1307 C CA . VAL A 1 175 ? -10.815 -4.178 -2.420 1.00 97.75 175 VAL A CA 1
ATOM 1308 C C . VAL A 1 175 ? -10.654 -3.128 -3.519 1.00 97.75 175 VAL A C 1
ATOM 1310 O O . VAL A 1 175 ? -9.581 -2.980 -4.091 1.00 97.75 175 VAL A O 1
ATOM 1313 N N . GLU A 1 176 ? -11.705 -2.360 -3.794 1.00 97.38 176 GLU A N 1
ATOM 1314 C CA . GLU A 1 176 ? -11.701 -1.262 -4.759 1.00 97.38 176 GLU A CA 1
ATOM 1315 C C . GLU A 1 176 ? -10.708 -0.164 -4.383 1.00 97.38 176 GLU A C 1
ATOM 1317 O O . GLU A 1 176 ? -10.092 0.429 -5.263 1.00 97.38 176 GLU A O 1
ATOM 1322 N N . ASP A 1 177 ? -10.526 0.090 -3.086 1.00 97.81 177 ASP A N 1
ATOM 1323 C CA . ASP A 1 177 ? -9.566 1.073 -2.582 1.00 97.81 177 ASP A CA 1
ATOM 1324 C C . ASP A 1 177 ? -8.108 0.623 -2.730 1.00 97.81 177 ASP A C 1
ATOM 1326 O O . ASP A 1 177 ? -7.207 1.452 -2.619 1.00 97.81 177 ASP A O 1
ATOM 1330 N N . LYS A 1 178 ? -7.881 -0.667 -3.005 1.00 98.50 178 LYS A N 1
ATOM 1331 C CA . LYS A 1 178 ? -6.566 -1.277 -3.230 1.00 98.50 178 LYS A CA 1
ATOM 1332 C C . LYS A 1 178 ? -6.229 -1.437 -4.715 1.00 98.50 178 LYS A C 1
ATOM 1334 O O . LYS A 1 178 ? -5.150 -1.929 -5.025 1.00 98.50 178 LYS A O 1
ATOM 1339 N N . LEU A 1 179 ? -7.125 -1.078 -5.636 1.00 98.62 179 LEU A N 1
ATOM 1340 C CA . LEU A 1 179 ? -6.933 -1.268 -7.076 1.00 98.62 179 LEU A CA 1
ATOM 1341 C C . LEU A 1 179 ? -6.809 0.064 -7.809 1.00 98.62 179 LEU A C 1
ATOM 1343 O O . LEU A 1 179 ? -7.640 0.961 -7.644 1.00 98.62 179 LEU A O 1
ATOM 1347 N N . ASP A 1 180 ? -5.829 0.156 -8.707 1.00 98.25 180 ASP A N 1
ATOM 1348 C CA . ASP A 1 180 ? -5.737 1.294 -9.614 1.00 98.25 180 ASP A CA 1
ATOM 1349 C C . ASP A 1 180 ? -6.995 1.417 -10.492 1.00 98.25 180 ASP A C 1
ATOM 1351 O O . ASP A 1 180 ? -7.478 0.408 -11.027 1.00 98.25 180 ASP A O 1
ATOM 1355 N N . PRO A 1 181 ? -7.530 2.639 -10.698 1.00 97.19 181 PRO A N 1
ATOM 1356 C CA . PRO A 1 181 ? -8.669 2.866 -11.583 1.00 97.19 181 PRO A CA 1
ATOM 1357 C C . PRO A 1 181 ? -8.483 2.344 -13.014 1.00 97.19 181 PRO A C 1
ATOM 1359 O O . PRO A 1 181 ? -9.467 2.165 -13.730 1.00 97.19 181 PRO A O 1
ATOM 1362 N N . ALA A 1 182 ? -7.247 2.153 -13.481 1.00 96.50 182 ALA A N 1
ATOM 1363 C CA . ALA A 1 182 ? -6.968 1.501 -14.754 1.00 96.50 182 ALA A CA 1
ATOM 1364 C C . ALA A 1 182 ? -7.381 0.023 -14.745 1.00 96.50 182 ALA A C 1
ATOM 1366 O O . ALA A 1 182 ? -8.008 -0.422 -15.700 1.00 96.50 182 ALA A O 1
ATOM 1367 N N . ILE A 1 183 ? -7.132 -0.710 -13.655 1.00 97.38 183 ILE A N 1
ATOM 1368 C CA . ILE A 1 183 ? -7.507 -2.127 -13.523 1.00 97.38 183 ILE A CA 1
ATOM 1369 C C . ILE A 1 183 ? -9.029 -2.274 -13.527 1.00 97.38 183 ILE A C 1
ATOM 1371 O O . ILE A 1 183 ? -9.577 -3.094 -14.261 1.00 97.38 183 ILE A O 1
ATOM 1375 N N . THR A 1 184 ? -9.730 -1.460 -12.733 1.00 94.62 184 THR A N 1
ATOM 1376 C CA . THR A 1 184 ? -11.198 -1.536 -12.623 1.00 94.62 184 THR A CA 1
ATOM 1377 C C . THR A 1 184 ? -11.912 -1.129 -13.909 1.00 94.62 184 THR A C 1
ATOM 1379 O O . THR A 1 184 ? -13.001 -1.624 -14.188 1.00 94.62 184 THR A O 1
ATOM 1382 N N . ALA A 1 185 ? -11.292 -0.262 -14.709 1.00 96.38 185 ALA A N 1
ATOM 1383 C CA . ALA A 1 185 ? -11.797 0.161 -16.007 1.00 96.38 185 ALA A CA 1
ATOM 1384 C C . ALA A 1 185 ? -11.261 -0.669 -17.188 1.00 96.38 185 ALA A C 1
ATOM 1386 O O . ALA A 1 185 ? -11.453 -0.258 -18.331 1.00 96.38 185 ALA A O 1
ATOM 1387 N N . ASP A 1 186 ? -10.572 -1.785 -16.922 1.00 96.56 186 ASP A N 1
ATOM 1388 C CA . ASP A 1 186 ? -9.965 -2.665 -17.929 1.00 96.56 186 ASP A CA 1
ATOM 1389 C C . ASP A 1 186 ? -9.032 -1.936 -18.922 1.00 96.56 186 ASP A C 1
ATOM 1391 O O . ASP A 1 186 ? -8.977 -2.230 -20.116 1.00 96.56 186 ASP A O 1
ATOM 1395 N N . ARG A 1 187 ? -8.294 -0.933 -18.431 1.00 96.19 187 ARG A N 1
ATOM 1396 C CA . ARG A 1 187 ? -7.322 -0.153 -19.206 1.00 96.19 187 ARG A CA 1
ATOM 1397 C C . ARG A 1 187 ? -5.921 -0.719 -19.023 1.00 96.19 187 ARG A C 1
ATOM 1399 O O . ARG A 1 187 ? -5.238 -0.407 -18.049 1.00 96.19 187 ARG A O 1
ATOM 1406 N N . TRP A 1 188 ? -5.482 -1.484 -20.012 1.00 96.69 188 TRP A N 1
ATOM 1407 C CA . TRP A 1 188 ? -4.163 -2.110 -20.049 1.00 96.69 188 TRP A CA 1
ATOM 1408 C C . TRP A 1 188 ? -3.346 -1.618 -21.243 1.00 96.69 188 TRP A C 1
ATOM 1410 O O . TRP A 1 188 ? -3.899 -1.309 -22.298 1.00 96.69 188 TRP A O 1
ATOM 1420 N N . GLY A 1 189 ? -2.029 -1.545 -21.068 1.00 94.31 189 GLY A N 1
ATOM 1421 C CA . GLY A 1 189 ? -1.080 -1.243 -22.135 1.00 94.31 189 GLY A CA 1
ATOM 1422 C C . GLY A 1 189 ? -0.512 -2.520 -22.754 1.00 94.31 189 GLY A C 1
ATOM 1423 O O . GLY A 1 189 ? -0.491 -3.576 -22.124 1.00 94.31 189 GLY A O 1
ATOM 1424 N N . GLU A 1 190 ? 0.021 -2.418 -23.971 1.00 94.06 190 GLU A N 1
ATOM 1425 C CA . GLU A 1 190 ? 0.663 -3.553 -24.662 1.00 94.06 190 GLU A CA 1
ATOM 1426 C C . GLU A 1 190 ? 1.878 -4.109 -23.896 1.00 94.06 190 GLU A C 1
ATOM 1428 O O . GLU A 1 190 ? 2.237 -5.272 -24.042 1.00 94.06 190 GLU A O 1
ATOM 1433 N N . TRP A 1 191 ? 2.500 -3.290 -23.045 1.00 94.19 191 TRP A N 1
ATOM 1434 C CA . TRP A 1 191 ? 3.648 -3.666 -22.217 1.00 94.19 191 TRP A CA 1
ATOM 1435 C C . TRP A 1 191 ? 3.281 -4.393 -20.918 1.00 94.19 191 TRP A C 1
ATOM 1437 O O . TRP A 1 191 ? 4.165 -4.972 -20.293 1.00 94.19 191 TRP A O 1
ATOM 1447 N N . ASN A 1 192 ? 2.019 -4.342 -20.477 1.00 96.69 192 ASN A N 1
ATOM 1448 C CA . ASN A 1 192 ? 1.592 -4.940 -19.208 1.00 96.69 192 ASN A CA 1
ATOM 1449 C C . ASN A 1 192 ? 0.422 -5.920 -19.334 1.00 96.69 192 ASN A C 1
ATOM 1451 O O . ASN A 1 192 ? -0.028 -6.444 -18.318 1.00 96.69 192 ASN A O 1
ATOM 1455 N N . ARG A 1 193 ? -0.024 -6.225 -20.557 1.00 97.81 193 ARG A N 1
ATOM 1456 C CA . ARG A 1 193 ? -0.990 -7.289 -20.832 1.00 97.81 193 ARG A CA 1
ATOM 1457 C C . ARG A 1 193 ? -0.584 -8.096 -22.056 1.00 97.81 193 ARG A C 1
ATOM 1459 O O . ARG A 1 193 ? -0.542 -7.582 -23.171 1.00 97.81 193 ARG A O 1
ATOM 1466 N N . ALA A 1 194 ? -0.329 -9.378 -21.838 1.00 96.62 194 ALA A N 1
ATOM 1467 C CA . ALA A 1 194 ? -0.046 -10.338 -22.888 1.00 96.62 194 ALA A CA 1
ATOM 1468 C C . ALA A 1 194 ? -1.337 -10.786 -23.611 1.00 96.62 194 ALA A C 1
ATOM 1470 O O . ALA A 1 194 ? -2.431 -10.726 -23.038 1.00 96.62 194 ALA A O 1
ATOM 1471 N N . PRO A 1 195 ? -1.235 -11.288 -24.860 1.00 95.56 195 PRO A N 1
ATOM 1472 C CA . PRO A 1 195 ? -2.389 -11.771 -25.627 1.00 95.56 195 PRO A CA 1
ATOM 1473 C C . PRO A 1 195 ? -3.151 -12.937 -24.985 1.00 95.56 195 PRO A C 1
ATOM 1475 O O . PRO A 1 195 ? -4.316 -13.154 -25.309 1.00 95.56 195 PRO A O 1
ATOM 1478 N N . ASP A 1 196 ? -2.505 -13.696 -24.099 1.00 95.69 196 ASP A N 1
ATOM 1479 C CA . ASP A 1 196 ? -3.102 -14.829 -23.386 1.00 95.69 196 ASP A CA 1
ATOM 1480 C C . ASP A 1 196 ? -3.904 -14.417 -22.136 1.00 95.69 196 ASP A C 1
ATOM 1482 O O . ASP A 1 196 ? -4.492 -15.274 -21.480 1.00 95.69 196 ASP A O 1
ATOM 1486 N N . GLY A 1 197 ? -3.965 -13.116 -21.828 1.00 95.56 197 GLY A N 1
ATOM 1487 C CA . GLY A 1 197 ? -4.655 -12.580 -20.654 1.00 95.56 197 GLY A CA 1
ATOM 1488 C C . GLY A 1 197 ? -3.783 -12.473 -19.401 1.00 95.56 197 GLY A C 1
ATOM 1489 O O . GLY A 1 197 ? -4.272 -12.006 -18.371 1.00 95.56 197 GLY A O 1
ATOM 1490 N N . THR A 1 198 ? -2.502 -12.844 -19.476 1.00 98.31 198 THR A N 1
ATOM 1491 C CA . THR A 1 198 ? -1.538 -12.585 -18.401 1.00 98.31 198 THR A CA 1
ATOM 1492 C C . THR A 1 198 ? -1.262 -11.088 -18.309 1.00 98.31 198 THR A C 1
ATOM 1494 O O . THR A 1 198 ? -0.956 -10.440 -19.310 1.00 98.31 198 THR A O 1
ATOM 1497 N N . VAL A 1 199 ? -1.337 -10.530 -17.105 1.00 98.56 199 VAL A N 1
ATOM 1498 C CA . VAL A 1 199 ? -1.012 -9.129 -16.827 1.00 98.56 199 VAL A CA 1
ATOM 1499 C C . VAL A 1 199 ? 0.199 -9.016 -15.917 1.00 98.56 199 VAL A C 1
ATOM 1501 O O . VAL A 1 199 ? 0.383 -9.831 -15.013 1.00 98.56 199 VAL A O 1
ATOM 1504 N N . ALA A 1 200 ? 1.001 -7.980 -16.147 1.00 98.38 200 ALA A N 1
ATOM 1505 C CA . ALA A 1 200 ? 2.068 -7.560 -15.255 1.00 98.38 200 ALA A CA 1
ATOM 1506 C C . ALA A 1 200 ? 1.555 -6.430 -14.352 1.00 98.38 200 ALA A C 1
ATOM 1508 O O . ALA A 1 200 ? 1.108 -5.386 -14.836 1.00 98.38 200 ALA A O 1
ATOM 1509 N N . VAL A 1 201 ? 1.627 -6.626 -13.038 1.00 98.75 201 VAL A N 1
ATOM 1510 C CA . VAL A 1 201 ? 1.160 -5.666 -12.030 1.00 98.75 201 VAL A CA 1
ATOM 1511 C C . VAL A 1 201 ? 2.210 -5.451 -10.948 1.00 98.75 201 VAL A C 1
ATOM 1513 O O . VAL A 1 201 ? 2.959 -6.360 -10.588 1.00 98.75 201 VAL A O 1
ATOM 1516 N N . TYR A 1 202 ? 2.250 -4.241 -10.408 1.00 98.62 202 TYR A N 1
ATOM 1517 C CA . TYR A 1 202 ? 2.923 -3.955 -9.153 1.00 98.62 202 TYR A CA 1
ATOM 1518 C C . TYR A 1 202 ? 1.969 -4.232 -7.996 1.00 98.62 202 TYR A C 1
ATOM 1520 O O . TYR A 1 202 ? 0.851 -3.726 -7.988 1.00 98.62 202 TYR A O 1
ATOM 1528 N N . VAL A 1 203 ? 2.417 -5.009 -7.013 1.00 98.75 203 VAL A N 1
ATOM 1529 C CA . VAL A 1 203 ? 1.673 -5.341 -5.793 1.00 98.75 203 VAL A CA 1
ATOM 1530 C C . VAL A 1 203 ? 2.448 -4.792 -4.603 1.00 98.75 203 VAL A C 1
ATOM 1532 O O . VAL A 1 203 ? 3.487 -5.339 -4.228 1.00 98.75 203 VAL A O 1
ATOM 1535 N N . ALA A 1 204 ? 1.962 -3.696 -4.028 1.00 98.56 204 ALA A N 1
ATOM 1536 C CA . ALA A 1 204 ? 2.503 -3.125 -2.804 1.00 98.56 204 ALA A CA 1
ATOM 1537 C C . ALA A 1 204 ? 1.901 -3.836 -1.588 1.00 98.56 204 ALA A C 1
ATOM 1539 O O . ALA A 1 204 ? 0.678 -3.961 -1.458 1.00 98.56 204 ALA A O 1
ATOM 1540 N N . MET A 1 205 ? 2.768 -4.271 -0.683 1.00 98.56 205 MET A N 1
ATOM 1541 C CA . MET A 1 205 ? 2.400 -4.858 0.599 1.00 98.56 205 MET A CA 1
ATOM 1542 C C . MET A 1 205 ? 2.405 -3.770 1.677 1.00 98.56 205 MET A C 1
ATOM 1544 O O . MET A 1 205 ? 3.201 -2.830 1.616 1.00 98.56 205 MET A O 1
ATOM 1548 N N . HIS A 1 206 ? 1.553 -3.897 2.697 1.00 98.25 206 HIS A N 1
ATOM 1549 C CA . HIS A 1 206 ? 1.605 -2.984 3.843 1.00 98.25 206 HIS A CA 1
ATOM 15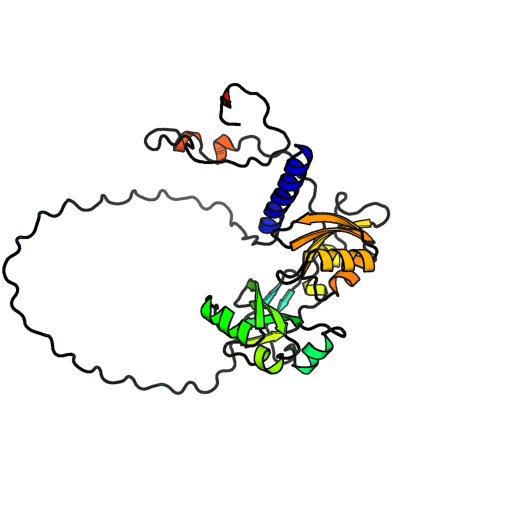50 C C . HIS A 1 206 ? 3.000 -2.980 4.488 1.00 98.25 206 HIS A C 1
ATOM 1552 O O . HIS A 1 206 ? 3.683 -3.996 4.507 1.00 98.25 206 HIS A O 1
ATOM 1558 N N . GLN A 1 207 ? 3.460 -1.836 5.005 1.00 96.25 207 GLN A N 1
ATOM 1559 C CA . GLN A 1 207 ? 4.847 -1.669 5.477 1.00 96.25 207 GLN A CA 1
ATOM 1560 C C . GLN A 1 207 ? 5.251 -2.651 6.592 1.00 96.25 207 GLN A C 1
ATOM 1562 O O . GLN A 1 207 ? 6.429 -2.947 6.773 1.00 96.25 207 GLN A O 1
ATOM 1567 N N . ASP A 1 208 ? 4.285 -3.124 7.369 1.00 96.62 208 ASP A N 1
ATOM 1568 C CA . ASP A 1 208 ? 4.480 -4.079 8.450 1.00 96.62 208 ASP A CA 1
ATOM 1569 C C . ASP A 1 208 ? 4.256 -5.541 8.014 1.00 96.62 208 ASP A C 1
ATOM 1571 O O . ASP A 1 208 ? 4.364 -6.435 8.855 1.00 96.62 208 ASP A O 1
ATOM 1575 N N . GLU A 1 209 ? 3.999 -5.793 6.728 1.00 97.31 209 GLU A N 1
ATOM 1576 C CA . GLU A 1 209 ? 3.964 -7.109 6.086 1.00 97.31 209 GLU A CA 1
ATOM 1577 C C . GLU A 1 209 ? 5.295 -7.456 5.414 1.00 97.31 209 GLU A C 1
ATOM 1579 O O . GLU A 1 209 ? 6.076 -6.587 5.032 1.00 97.31 209 GLU A O 1
ATOM 1584 N N . SER A 1 210 ? 5.564 -8.752 5.256 1.00 96.81 210 SER A N 1
ATOM 1585 C CA . SER A 1 210 ? 6.789 -9.225 4.603 1.00 96.81 210 SER A CA 1
ATOM 1586 C C . SER A 1 210 ? 6.580 -9.501 3.112 1.00 96.81 210 SER A C 1
ATOM 1588 O O . SER A 1 210 ? 5.508 -9.950 2.695 1.00 96.81 210 SER A O 1
ATOM 1590 N N . LEU A 1 211 ? 7.634 -9.335 2.306 1.00 96.81 211 LEU A N 1
ATOM 1591 C CA . LEU A 1 211 ? 7.623 -9.794 0.911 1.00 96.81 211 LEU A CA 1
ATOM 1592 C C . LEU A 1 211 ? 7.421 -11.312 0.800 1.00 96.81 211 LEU A C 1
ATOM 1594 O O . LEU A 1 211 ? 6.864 -11.779 -0.187 1.00 96.81 211 LEU A O 1
ATOM 1598 N N . ASP A 1 212 ? 7.806 -12.088 1.814 1.00 98.00 212 ASP A N 1
ATOM 1599 C CA . ASP A 1 212 ? 7.575 -13.536 1.871 1.00 98.00 212 ASP A CA 1
ATOM 1600 C C . ASP A 1 212 ? 6.076 -13.854 1.962 1.00 98.00 212 ASP A C 1
ATOM 1602 O O . ASP A 1 212 ? 5.589 -14.723 1.234 1.00 98.00 212 ASP A O 1
ATOM 1606 N N . THR A 1 213 ? 5.332 -13.100 2.781 1.00 96.62 213 THR A N 1
ATOM 1607 C CA . THR A 1 213 ? 3.861 -13.139 2.822 1.00 96.62 213 THR A CA 1
ATOM 1608 C C . THR A 1 213 ? 3.291 -12.832 1.438 1.00 96.62 213 THR A C 1
ATOM 1610 O O . THR A 1 213 ? 2.453 -13.578 0.932 1.00 96.62 213 THR A O 1
ATOM 1613 N N . GLY A 1 214 ? 3.775 -11.763 0.797 1.00 97.81 214 GLY A N 1
ATOM 1614 C CA . GLY A 1 214 ? 3.335 -11.369 -0.541 1.00 97.81 214 GLY A CA 1
ATOM 1615 C C . GLY A 1 214 ? 3.605 -12.446 -1.597 1.00 97.81 214 GLY A C 1
ATOM 1616 O O . GLY A 1 214 ? 2.707 -12.796 -2.359 1.00 97.81 214 GLY A O 1
ATOM 1617 N N . ARG A 1 215 ? 4.799 -13.052 -1.598 1.00 98.56 215 ARG A N 1
ATOM 1618 C CA . ARG A 1 215 ? 5.151 -14.170 -2.489 1.00 98.56 215 ARG A CA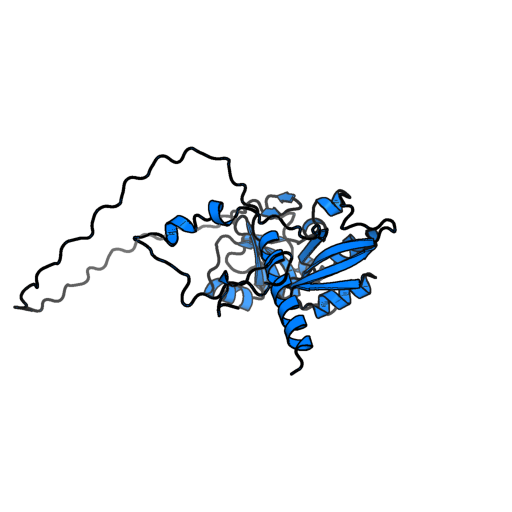 1
ATOM 1619 C C . ARG A 1 215 ? 4.218 -15.364 -2.303 1.00 98.56 215 ARG A C 1
ATOM 1621 O O . ARG A 1 215 ? 3.771 -15.943 -3.292 1.00 98.56 215 ARG A O 1
ATOM 1628 N N . ALA A 1 216 ? 3.923 -15.727 -1.055 1.00 98.19 216 ALA A N 1
ATOM 1629 C CA . ALA A 1 216 ? 3.014 -16.826 -0.748 1.00 98.19 216 ALA A CA 1
ATOM 1630 C C . ALA A 1 216 ? 1.585 -16.540 -1.237 1.00 98.19 216 ALA A C 1
ATOM 1632 O O . ALA A 1 216 ? 0.961 -17.419 -1.830 1.00 98.19 216 ALA A O 1
ATOM 1633 N N . LEU A 1 217 ? 1.092 -15.310 -1.052 1.00 97.88 217 LEU A N 1
ATOM 1634 C CA . LEU A 1 217 ? -0.214 -14.876 -1.556 1.00 97.88 217 LEU A CA 1
ATOM 1635 C C . LEU A 1 217 ? -0.270 -14.922 -3.083 1.00 97.88 217 LEU A C 1
ATOM 1637 O O . LEU A 1 217 ? -1.169 -15.539 -3.644 1.00 97.88 217 LEU A O 1
ATOM 1641 N N . VAL A 1 218 ? 0.719 -14.341 -3.763 1.00 98.62 218 VAL A N 1
ATOM 1642 C CA . VAL A 1 218 ? 0.801 -14.355 -5.230 1.00 98.62 218 VAL A CA 1
ATOM 1643 C C . VAL A 1 218 ? 0.755 -15.787 -5.766 1.00 98.62 218 VAL A C 1
ATOM 1645 O O . VAL A 1 218 ? -0.048 -16.079 -6.649 1.00 98.62 218 VAL A O 1
ATOM 1648 N N . ALA A 1 219 ? 1.544 -16.698 -5.188 1.00 98.44 219 ALA A N 1
ATOM 1649 C CA . ALA A 1 219 ? 1.540 -18.106 -5.579 1.00 98.44 219 ALA A CA 1
ATOM 1650 C C . ALA A 1 219 ? 0.183 -18.788 -5.317 1.00 98.44 219 ALA A C 1
ATOM 1652 O O . ALA A 1 219 ? -0.288 -19.558 -6.154 1.00 98.44 219 ALA A O 1
ATOM 1653 N N . ALA A 1 220 ? -0.471 -18.490 -4.189 1.00 98.00 220 ALA A N 1
ATOM 1654 C CA . ALA A 1 220 ? -1.796 -19.022 -3.862 1.00 98.00 220 ALA A CA 1
ATOM 1655 C C . ALA A 1 220 ? -2.890 -18.550 -4.838 1.00 98.00 220 ALA A C 1
ATOM 1657 O O . ALA A 1 220 ? -3.861 -19.271 -5.061 1.00 98.00 220 ALA A O 1
ATOM 1658 N N . HIS A 1 221 ? -2.708 -17.379 -5.454 1.00 98.25 221 HIS A N 1
ATOM 1659 C CA . HIS A 1 221 ? -3.571 -16.832 -6.504 1.00 98.25 221 HIS A CA 1
ATOM 1660 C C . HIS A 1 221 ? -3.109 -17.193 -7.930 1.00 98.25 221 HIS A C 1
ATOM 1662 O O . HIS A 1 221 ? -3.586 -16.606 -8.895 1.00 98.25 221 HIS A O 1
ATOM 1668 N N . GLY A 1 222 ? -2.182 -18.147 -8.083 1.00 97.19 222 GLY A N 1
ATOM 1669 C CA . GLY A 1 222 ? -1.719 -18.624 -9.392 1.00 97.19 222 GLY A CA 1
ATOM 1670 C C . GLY A 1 222 ? -0.786 -17.663 -10.136 1.00 97.19 222 GLY A C 1
ATOM 1671 O O . GLY A 1 222 ? -0.487 -17.889 -11.307 1.00 97.19 222 GLY A O 1
ATOM 1672 N N . GLY A 1 223 ? -0.317 -16.604 -9.475 1.00 98.19 223 GLY A N 1
ATOM 1673 C CA . GLY A 1 223 ? 0.639 -15.656 -10.029 1.00 98.19 223 GLY A CA 1
ATOM 1674 C C . GLY A 1 223 ? 2.095 -16.070 -9.824 1.00 98.19 223 GLY A C 1
ATOM 1675 O O . GLY A 1 223 ? 2.431 -16.964 -9.043 1.00 98.19 223 GLY A O 1
ATOM 1676 N N . ARG A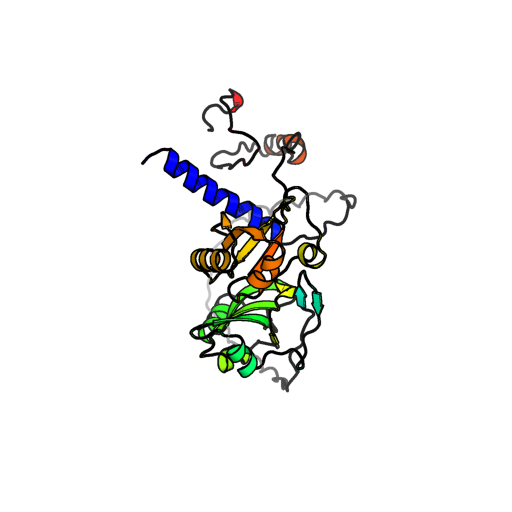 1 224 ? 2.988 -15.357 -10.507 1.00 98.50 224 ARG A N 1
ATOM 1677 C CA . ARG A 1 224 ? 4.440 -15.509 -10.424 1.00 98.50 224 ARG A CA 1
ATOM 1678 C C . ARG A 1 224 ? 5.077 -14.167 -10.093 1.00 98.50 224 ARG A C 1
ATOM 1680 O O . ARG A 1 224 ? 4.878 -13.192 -10.807 1.00 98.50 224 ARG A O 1
ATOM 1687 N N . VAL A 1 225 ? 5.897 -14.130 -9.048 1.00 98.50 225 VAL A N 1
ATOM 1688 C CA . VAL A 1 225 ? 6.747 -12.965 -8.764 1.00 98.50 225 VAL A CA 1
ATOM 1689 C C . VAL A 1 225 ? 7.939 -12.973 -9.717 1.00 98.50 225 VAL A C 1
ATOM 1691 O O . VAL A 1 225 ? 8.628 -13.986 -9.855 1.00 98.50 225 VAL A O 1
ATOM 1694 N N . VAL A 1 226 ? 8.166 -11.850 -10.394 1.00 97.31 226 VAL A N 1
ATOM 1695 C CA . VAL A 1 226 ? 9.195 -11.698 -11.439 1.00 97.31 226 VAL A CA 1
ATOM 1696 C C . VAL A 1 226 ? 10.211 -10.605 -11.104 1.00 97.31 226 VAL A C 1
ATOM 1698 O O . VAL A 1 226 ? 11.279 -10.549 -11.707 1.00 97.31 226 VAL A O 1
ATOM 1701 N N . GLY A 1 227 ? 9.908 -9.772 -10.110 1.00 96.38 227 GLY A N 1
ATOM 1702 C CA . GLY A 1 227 ? 10.807 -8.767 -9.559 1.00 96.38 227 GLY A CA 1
ATOM 1703 C C . GLY A 1 227 ? 10.346 -8.323 -8.176 1.00 96.38 227 GLY A C 1
ATOM 1704 O O . GLY A 1 227 ? 9.190 -8.516 -7.808 1.00 96.38 227 GLY A O 1
ATOM 1705 N N . GLU A 1 228 ? 11.255 -7.731 -7.407 1.00 96.69 228 GLU A N 1
ATOM 1706 C CA . GLU A 1 228 ? 10.974 -7.263 -6.050 1.00 96.69 228 GLU A CA 1
ATOM 1707 C C . GLU A 1 228 ? 11.709 -5.969 -5.750 1.00 96.69 228 GLU A C 1
ATOM 1709 O O . GLU A 1 228 ? 12.800 -5.696 -6.259 1.00 96.69 228 GLU A O 1
ATOM 1714 N N . VAL A 1 229 ? 11.089 -5.190 -4.879 1.00 94.06 229 VAL A N 1
ATOM 1715 C CA . VAL A 1 229 ? 11.406 -3.798 -4.632 1.00 94.06 229 VAL A CA 1
ATOM 1716 C C . VAL A 1 229 ? 11.383 -3.581 -3.130 1.00 94.06 229 VAL A C 1
ATOM 1718 O O . VAL A 1 229 ? 10.388 -3.161 -2.541 1.00 94.06 229 VAL A O 1
ATOM 1721 N N . ILE A 1 230 ? 12.492 -3.958 -2.498 1.00 93.25 230 ILE A N 1
ATOM 1722 C CA . ILE A 1 230 ? 12.553 -4.203 -1.055 1.00 93.25 230 ILE A CA 1
ATOM 1723 C C . ILE A 1 230 ? 12.214 -2.950 -0.247 1.00 93.25 230 ILE A C 1
ATOM 1725 O O . ILE A 1 230 ? 11.389 -3.016 0.659 1.00 93.25 230 ILE A O 1
ATOM 1729 N N . GLY A 1 231 ? 12.803 -1.796 -0.565 1.00 89.88 231 GLY A N 1
ATOM 1730 C CA . GLY A 1 231 ? 12.616 -0.605 0.278 1.00 89.88 231 GLY A CA 1
ATOM 1731 C C . GLY A 1 231 ? 11.269 0.101 0.123 1.00 89.88 231 GLY A C 1
ATOM 1732 O O . GLY A 1 231 ? 11.016 1.033 0.879 1.00 89.88 231 GLY A O 1
ATOM 1733 N N . VAL A 1 232 ? 10.396 -0.343 -0.790 1.00 91.44 232 VAL A N 1
ATOM 1734 C CA . VAL A 1 232 ? 8.978 0.070 -0.808 1.00 91.44 232 VAL A CA 1
ATOM 1735 C C . VAL A 1 232 ? 8.010 -1.110 -0.702 1.00 91.44 232 VAL A C 1
ATOM 1737 O O . VAL A 1 232 ? 6.832 -0.968 -1.006 1.00 91.44 232 VAL A O 1
ATOM 1740 N N . ASN A 1 233 ? 8.507 -2.265 -0.255 1.00 96.81 233 ASN A N 1
ATOM 1741 C CA . ASN A 1 233 ? 7.730 -3.474 -0.003 1.00 96.81 233 ASN A CA 1
ATOM 1742 C C . ASN A 1 233 ? 6.815 -3.894 -1.167 1.00 96.81 233 ASN A C 1
ATOM 1744 O O . ASN A 1 233 ? 5.616 -4.111 -0.993 1.00 96.81 233 ASN A O 1
ATOM 1748 N N . LEU A 1 234 ? 7.383 -3.983 -2.371 1.00 98.12 234 LEU A N 1
ATOM 1749 C CA . LEU A 1 234 ? 6.605 -4.207 -3.584 1.00 98.12 234 LEU A CA 1
ATOM 1750 C C . LEU A 1 234 ? 7.116 -5.371 -4.430 1.00 98.12 234 LEU A C 1
ATOM 1752 O O . LEU A 1 234 ? 8.318 -5.598 -4.571 1.00 98.12 234 LEU A O 1
ATOM 1756 N N . LEU A 1 235 ? 6.165 -6.105 -5.003 1.00 98.62 235 LEU A N 1
ATOM 1757 C CA . LEU A 1 235 ? 6.375 -7.233 -5.901 1.00 98.62 235 LEU A CA 1
ATOM 1758 C C . LEU A 1 235 ? 5.940 -6.855 -7.318 1.00 98.62 235 LEU A C 1
ATOM 1760 O O . LEU A 1 235 ? 4.852 -6.319 -7.510 1.00 98.62 235 LEU A O 1
ATOM 1764 N N . LEU A 1 236 ? 6.764 -7.159 -8.315 1.00 98.19 236 LEU A N 1
ATOM 1765 C CA . LEU A 1 236 ? 6.330 -7.201 -9.708 1.00 98.19 236 LEU A CA 1
ATOM 1766 C C . LEU A 1 236 ? 5.826 -8.618 -9.990 1.00 98.19 236 LEU A C 1
ATOM 1768 O O . LEU A 1 236 ? 6.567 -9.592 -9.823 1.00 98.19 236 LEU A O 1
ATOM 1772 N N . VAL A 1 237 ? 4.562 -8.724 -10.384 1.00 98.75 237 VAL A N 1
ATOM 1773 C CA . VAL A 1 237 ? 3.822 -9.982 -10.492 1.00 98.75 237 VAL A CA 1
ATOM 1774 C C . VAL A 1 237 ? 3.275 -10.144 -11.900 1.00 98.75 237 VAL A C 1
ATOM 1776 O O . VAL A 1 237 ? 2.691 -9.213 -12.444 1.00 98.75 237 VAL A O 1
ATOM 1779 N N . GLU A 1 238 ? 3.418 -11.341 -12.458 1.00 98.62 238 GLU A N 1
ATOM 1780 C CA . GLU A 1 238 ? 2.675 -11.788 -13.635 1.00 98.62 238 GLU A CA 1
ATOM 1781 C C . GLU A 1 238 ? 1.590 -12.779 -13.208 1.00 98.62 238 GLU A C 1
ATOM 1783 O O . GLU A 1 238 ? 1.885 -13.758 -12.518 1.00 98.62 238 GLU A O 1
ATOM 1788 N N . MET A 1 239 ? 0.338 -12.539 -13.591 1.00 98.69 239 MET A N 1
ATOM 1789 C CA . MET A 1 239 ? -0.791 -13.412 -13.249 1.00 98.69 239 MET A CA 1
ATOM 1790 C C . MET A 1 239 ? -1.947 -13.265 -14.241 1.00 98.69 239 MET A C 1
ATOM 1792 O O . MET A 1 239 ? -1.974 -12.315 -15.019 1.00 98.69 239 MET A O 1
ATOM 1796 N N . ASP A 1 240 ? -2.915 -14.183 -14.214 1.00 98.44 240 ASP A N 1
ATOM 1797 C CA . ASP A 1 240 ? -4.149 -14.037 -14.994 1.00 98.44 240 ASP A CA 1
ATOM 1798 C C . ASP A 1 240 ? -4.924 -12.802 -14.502 1.00 98.44 240 ASP A C 1
ATOM 1800 O O . ASP A 1 240 ? -5.148 -12.620 -13.299 1.00 98.44 240 ASP A O 1
ATOM 1804 N N . GLN A 1 241 ? -5.334 -11.942 -15.437 1.00 97.94 241 GLN A N 1
ATOM 1805 C CA . GLN A 1 241 ? -6.074 -10.713 -15.156 1.00 97.94 241 GLN A CA 1
ATOM 1806 C C . GLN A 1 241 ? -7.280 -10.936 -14.232 1.00 97.94 241 GLN A C 1
ATOM 1808 O O . GLN A 1 241 ? -7.574 -10.092 -13.380 1.00 97.94 241 GLN A O 1
ATOM 1813 N N . LYS A 1 242 ? -7.985 -12.066 -14.379 1.00 96.94 242 LYS A N 1
ATOM 1814 C CA . LYS A 1 242 ? -9.198 -12.355 -13.599 1.00 96.94 242 LYS A CA 1
ATOM 1815 C C . LYS A 1 242 ? -8.912 -12.546 -12.103 1.00 96.94 242 LYS A C 1
ATOM 1817 O O . LYS A 1 242 ? -9.802 -12.322 -11.283 1.00 96.94 242 LYS A O 1
ATOM 1822 N N . ASP A 1 243 ? -7.682 -12.919 -11.752 1.00 98.38 243 ASP A N 1
ATOM 1823 C CA . ASP A 1 243 ? -7.277 -13.262 -10.387 1.00 98.38 243 ASP A CA 1
ATOM 1824 C C . ASP A 1 243 ? -6.712 -12.050 -9.620 1.00 98.38 243 ASP A C 1
ATOM 1826 O O . ASP A 1 243 ? -6.621 -12.078 -8.391 1.00 98.38 243 ASP A O 1
ATOM 1830 N N . VAL A 1 244 ? -6.414 -10.939 -10.310 1.00 98.50 244 VAL A N 1
ATOM 1831 C CA . VAL A 1 244 ? -5.870 -9.700 -9.713 1.00 98.50 244 VAL A CA 1
ATOM 1832 C C . VAL A 1 244 ? -6.770 -9.160 -8.600 1.00 98.50 244 VAL A C 1
ATOM 1834 O O . VAL A 1 244 ? -6.308 -8.811 -7.514 1.00 98.50 244 VAL A O 1
ATOM 1837 N N . ARG A 1 245 ? -8.084 -9.122 -8.842 1.00 98.06 245 ARG A N 1
ATOM 1838 C CA . ARG A 1 245 ? -9.057 -8.637 -7.853 1.00 98.06 245 ARG A CA 1
ATOM 1839 C C . ARG A 1 245 ? -9.142 -9.555 -6.632 1.00 98.06 245 ARG A C 1
ATOM 1841 O O . ARG A 1 245 ? -9.356 -9.067 -5.527 1.00 98.06 245 ARG A O 1
ATOM 1848 N N . ALA A 1 246 ? -8.974 -10.863 -6.821 1.00 98.19 246 ALA A N 1
ATOM 1849 C CA . ALA A 1 246 ? -8.957 -11.815 -5.716 1.00 98.19 246 ALA A CA 1
ATOM 1850 C C . ALA A 1 246 ? -7.704 -11.629 -4.847 1.00 98.19 246 ALA A C 1
ATOM 1852 O O . ALA A 1 246 ? -7.816 -11.667 -3.626 1.00 98.19 246 ALA A O 1
ATOM 1853 N N . LEU A 1 247 ? -6.546 -11.351 -5.456 1.00 98.50 247 LEU A N 1
ATOM 1854 C CA . LEU A 1 247 ? -5.321 -11.023 -4.724 1.00 98.50 247 LEU A CA 1
ATOM 1855 C C . LEU A 1 247 ? -5.471 -9.730 -3.904 1.00 98.50 247 LEU A C 1
ATOM 1857 O O . LEU A 1 247 ? -5.074 -9.694 -2.743 1.00 98.50 247 LEU A O 1
ATOM 1861 N N . ALA A 1 248 ? -6.103 -8.693 -4.465 1.00 98.31 248 ALA A N 1
ATOM 1862 C CA . ALA A 1 248 ? -6.366 -7.437 -3.751 1.00 98.31 248 ALA A CA 1
ATOM 1863 C C . ALA A 1 248 ? -7.266 -7.605 -2.511 1.00 98.31 248 ALA A C 1
ATOM 1865 O O . ALA A 1 248 ? -7.249 -6.756 -1.624 1.00 98.31 248 ALA A O 1
ATOM 1866 N N . ALA A 1 249 ? -8.034 -8.695 -2.416 1.00 97.19 249 ALA A N 1
ATOM 1867 C CA . ALA A 1 249 ? -8.846 -8.989 -1.238 1.00 97.19 249 ALA A CA 1
ATOM 1868 C C . ALA A 1 249 ? -8.026 -9.460 -0.026 1.00 97.19 249 ALA A C 1
ATOM 1870 O O . ALA A 1 249 ? -8.546 -9.468 1.090 1.00 97.19 249 ALA A O 1
ATOM 1871 N N . ALA A 1 250 ? -6.756 -9.832 -0.208 1.00 97.19 250 ALA A N 1
ATOM 1872 C CA . ALA A 1 250 ? -5.887 -10.174 0.907 1.00 97.19 250 ALA A CA 1
ATOM 1873 C C . ALA A 1 250 ? -5.605 -8.935 1.775 1.00 97.19 250 ALA A C 1
ATOM 1875 O O . ALA A 1 250 ? -5.241 -7.872 1.267 1.00 97.19 250 ALA A O 1
ATOM 1876 N N . ASP A 1 251 ? -5.737 -9.074 3.098 1.00 97.25 251 ASP A N 1
ATOM 1877 C CA . ASP A 1 251 ? -5.491 -7.974 4.041 1.00 97.25 251 ASP A CA 1
ATOM 1878 C C . ASP A 1 251 ? -4.073 -7.407 3.899 1.00 97.25 251 ASP A C 1
ATOM 1880 O O . ASP A 1 251 ? -3.915 -6.195 3.879 1.00 97.25 251 ASP A O 1
ATOM 1884 N N . ALA A 1 252 ? -3.075 -8.271 3.686 1.00 97.38 252 ALA A N 1
ATOM 1885 C CA . ALA A 1 252 ? -1.671 -7.882 3.562 1.00 97.38 252 ALA A CA 1
ATOM 1886 C C . ALA A 1 252 ? -1.359 -6.987 2.343 1.00 97.38 252 ALA A C 1
ATOM 1888 O O . ALA A 1 252 ? -0.337 -6.293 2.333 1.00 97.38 252 ALA A O 1
ATOM 1889 N N . VAL A 1 253 ? -2.212 -7.003 1.311 1.00 98.44 253 VAL A N 1
ATOM 1890 C CA . VAL A 1 253 ? -2.044 -6.178 0.108 1.00 98.44 253 VAL A CA 1
ATOM 1891 C C . VAL A 1 253 ? -2.532 -4.762 0.387 1.00 98.44 253 VAL A C 1
ATOM 1893 O O . VAL A 1 253 ? -3.691 -4.555 0.744 1.00 98.44 253 VAL A O 1
ATOM 1896 N N . GLN A 1 254 ? -1.659 -3.786 0.153 1.00 98.50 254 GLN A N 1
ATOM 1897 C CA . GLN A 1 254 ? -1.975 -2.367 0.270 1.00 98.50 254 GLN A CA 1
ATOM 1898 C C . GLN A 1 254 ? -2.546 -1.798 -1.029 1.00 98.50 254 GLN A C 1
ATOM 1900 O O . GLN A 1 254 ? -3.479 -0.998 -0.991 1.00 98.50 254 GLN A O 1
ATOM 1905 N N . TRP A 1 255 ? -1.939 -2.150 -2.163 1.00 98.50 255 TRP A N 1
ATOM 1906 C CA . TRP A 1 255 ? -2.237 -1.537 -3.454 1.00 98.50 255 TRP A CA 1
ATOM 1907 C C . TRP A 1 255 ? -1.784 -2.426 -4.615 1.00 98.50 255 TRP A C 1
ATOM 1909 O O . TRP A 1 255 ? -0.733 -3.062 -4.529 1.00 98.50 255 TRP A O 1
ATOM 1919 N N . ILE A 1 256 ? -2.544 -2.438 -5.709 1.00 98.81 256 ILE A N 1
ATOM 1920 C CA . ILE A 1 256 ? -2.180 -3.068 -6.978 1.00 98.81 256 ILE A CA 1
ATOM 1921 C C . ILE A 1 256 ? -2.405 -2.083 -8.124 1.00 98.81 256 ILE A C 1
ATOM 1923 O O . ILE A 1 256 ? -3.493 -1.525 -8.272 1.00 98.81 256 ILE A O 1
ATOM 1927 N N . GLU A 1 257 ? -1.398 -1.925 -8.979 1.00 98.19 257 GLU A N 1
ATOM 1928 C CA . GLU A 1 257 ? -1.481 -1.128 -10.206 1.00 98.19 257 GLU A CA 1
ATOM 1929 C C . GLU A 1 257 ? -0.816 -1.834 -11.396 1.00 98.19 257 GLU A C 1
ATOM 1931 O O . GLU A 1 257 ? 0.034 -2.705 -11.193 1.00 98.19 257 GLU A O 1
ATOM 1936 N N . PRO A 1 258 ? -1.183 -1.502 -12.648 1.00 98.25 258 PRO A N 1
ATOM 1937 C CA . PRO A 1 258 ? -0.519 -2.060 -13.818 1.00 98.25 258 PRO A CA 1
ATOM 1938 C C . PRO A 1 258 ? 0.970 -1.707 -13.821 1.00 98.25 258 PRO A C 1
ATOM 1940 O O . PRO A 1 258 ? 1.343 -0.576 -13.508 1.00 98.25 258 PRO A O 1
ATOM 1943 N N . ALA A 1 259 ? 1.821 -2.652 -14.223 1.00 96.62 259 ALA A N 1
ATOM 1944 C CA . ALA A 1 259 ? 3.245 -2.381 -14.356 1.00 96.62 259 ALA A CA 1
ATOM 1945 C C . ALA A 1 259 ? 3.482 -1.255 -15.378 1.00 96.62 259 ALA A C 1
ATOM 1947 O O . ALA A 1 259 ? 2.831 -1.191 -16.432 1.00 96.62 259 ALA A O 1
ATOM 1948 N N . ALA A 1 260 ? 4.411 -0.360 -15.049 1.00 91.50 260 ALA A N 1
ATOM 1949 C CA . ALA A 1 260 ? 4.791 0.743 -15.917 1.00 91.50 260 ALA A CA 1
ATOM 1950 C C . ALA A 1 260 ? 5.456 0.214 -17.203 1.00 91.50 260 ALA A C 1
ATOM 1952 O O . ALA A 1 260 ? 6.018 -0.887 -17.198 1.00 91.50 260 ALA A O 1
ATOM 1953 N N . PRO A 1 261 ? 5.410 0.975 -18.312 1.00 89.56 261 PRO A N 1
ATOM 1954 C CA . PRO A 1 261 ? 6.193 0.632 -19.491 1.00 89.56 261 PRO A CA 1
ATOM 1955 C C . PRO A 1 261 ? 7.690 0.562 -19.151 1.00 89.56 261 PRO A C 1
ATOM 1957 O O . PRO A 1 261 ? 8.141 1.226 -18.210 1.00 89.56 261 PRO A O 1
ATOM 1960 N N . PRO A 1 262 ? 8.482 -0.203 -19.923 1.00 84.00 262 PRO A N 1
ATOM 1961 C CA . PRO A 1 262 ? 9.931 -0.174 -19.810 1.00 84.00 262 PRO A CA 1
ATOM 1962 C C . PRO A 1 262 ? 10.456 1.256 -19.914 1.00 84.00 262 PRO A C 1
ATOM 1964 O O . PRO A 1 262 ? 9.965 2.056 -20.713 1.00 84.00 262 PRO A O 1
ATOM 1967 N N . LEU A 1 263 ? 11.476 1.563 -19.120 1.00 83.56 263 LEU A N 1
ATOM 1968 C CA . LEU A 1 263 ? 12.159 2.844 -19.219 1.00 83.56 263 LEU A CA 1
ATOM 1969 C C . LEU A 1 263 ? 12.824 2.976 -20.591 1.00 83.56 263 LEU A C 1
ATOM 1971 O O . LEU A 1 263 ? 13.383 2.016 -21.122 1.00 83.56 263 LEU A O 1
ATOM 1975 N N . THR A 1 264 ? 12.780 4.186 -21.136 1.00 81.56 264 THR A N 1
ATOM 1976 C CA . THR A 1 264 ? 13.429 4.552 -22.395 1.00 81.56 264 THR A CA 1
ATOM 1977 C C . THR A 1 264 ? 14.434 5.666 -22.152 1.00 81.56 264 THR A C 1
ATOM 1979 O O . THR A 1 264 ? 14.259 6.484 -21.249 1.00 81.56 264 THR A O 1
ATOM 1982 N N . GLU A 1 265 ? 15.467 5.735 -22.985 1.00 80.69 265 GLU A N 1
ATOM 1983 C CA . GLU A 1 265 ? 16.425 6.839 -22.962 1.00 80.69 265 GLU A CA 1
ATOM 1984 C C . GLU A 1 265 ? 15.712 8.150 -23.328 1.00 80.69 265 GLU A C 1
ATOM 1986 O O . GLU A 1 265 ? 15.101 8.266 -24.390 1.00 80.69 265 GLU A O 1
ATOM 1991 N N . ALA A 1 266 ? 15.757 9.129 -22.425 1.00 74.00 266 ALA A N 1
ATOM 1992 C CA . ALA A 1 266 ? 15.106 10.431 -22.603 1.00 74.00 266 ALA A CA 1
ATOM 1993 C C . ALA A 1 266 ? 16.001 11.609 -22.175 1.00 74.00 266 ALA A C 1
ATOM 1995 O O . ALA A 1 266 ? 15.543 12.747 -22.113 1.00 74.00 266 ALA A O 1
ATOM 1996 N N . ASN A 1 267 ? 17.271 11.341 -21.851 1.00 68.94 267 ASN A N 1
ATOM 1997 C CA . ASN A 1 267 ? 18.132 12.250 -21.092 1.00 68.94 267 ASN A CA 1
ATOM 1998 C C . ASN A 1 267 ? 19.028 13.162 -21.962 1.00 68.94 267 ASN A C 1
ATOM 2000 O O . ASN A 1 267 ? 20.028 13.703 -21.485 1.00 68.94 267 ASN A O 1
ATOM 2004 N N . ASP A 1 268 ? 18.690 13.350 -23.241 1.00 69.06 268 ASP A N 1
ATOM 2005 C CA . ASP A 1 268 ? 19.438 14.249 -24.126 1.00 69.06 268 ASP A CA 1
ATOM 2006 C C . ASP A 1 268 ? 19.129 15.723 -23.788 1.00 69.06 268 ASP A C 1
ATOM 2008 O O . ASP A 1 268 ? 17.980 16.163 -23.814 1.00 69.06 268 ASP A O 1
ATOM 2012 N N . GLY A 1 269 ? 20.159 16.498 -23.428 1.00 69.69 269 GLY A N 1
ATOM 2013 C CA . GLY A 1 269 ? 20.043 17.932 -23.120 1.00 69.69 269 GLY A CA 1
ATOM 2014 C C . GLY A 1 269 ? 19.936 18.324 -21.636 1.00 69.69 269 GLY A C 1
ATOM 2015 O O . GLY A 1 269 ? 19.926 19.524 -21.332 1.00 69.69 269 GLY A O 1
ATOM 2016 N N . ILE A 1 270 ? 19.949 17.373 -20.691 1.00 74.62 270 ILE A N 1
ATOM 2017 C CA . ILE A 1 270 ? 19.797 17.659 -19.246 1.00 74.62 270 ILE A CA 1
ATOM 2018 C C . ILE A 1 270 ? 20.839 18.652 -18.705 1.00 74.62 270 ILE A C 1
ATOM 2020 O O . ILE A 1 270 ? 20.531 19.479 -17.847 1.00 74.62 270 ILE A O 1
ATOM 2024 N N . ARG A 1 271 ? 22.059 18.655 -19.269 1.00 72.19 271 ARG A N 1
ATOM 2025 C CA . ARG A 1 271 ? 23.149 19.574 -18.886 1.00 72.19 271 ARG A CA 1
ATOM 2026 C C . ARG A 1 271 ? 22.746 21.047 -19.002 1.00 72.19 271 ARG A C 1
ATOM 2028 O O . ARG A 1 271 ? 23.168 21.858 -18.178 1.00 72.19 271 ARG A O 1
ATOM 2035 N N . GLN A 1 272 ? 21.962 21.398 -20.024 1.00 74.06 272 GLN A N 1
ATOM 2036 C CA . GLN A 1 272 ? 21.452 22.760 -20.186 1.00 74.06 272 GLN A CA 1
ATOM 2037 C C . GLN A 1 272 ? 20.309 23.040 -19.206 1.00 74.06 272 GLN A C 1
ATOM 2039 O O . GLN A 1 272 ? 20.283 24.107 -18.599 1.00 74.06 272 GLN A O 1
ATOM 2044 N N . GLN A 1 273 ? 19.409 22.075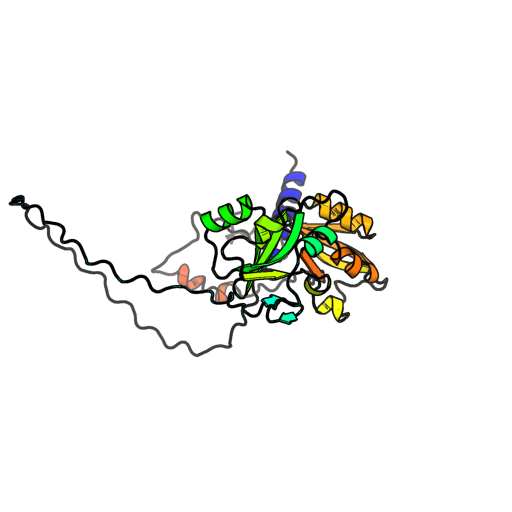 -19.006 1.00 77.75 273 GLN A N 1
ATOM 2045 C CA . GLN A 1 273 ? 18.220 22.239 -18.164 1.00 77.75 273 GLN A CA 1
ATOM 2046 C C . GLN A 1 273 ? 18.548 22.422 -16.678 1.00 77.75 273 GLN A C 1
ATOM 2048 O O . GLN A 1 273 ? 17.918 23.244 -16.020 1.00 77.75 273 GLN A O 1
ATOM 2053 N N . ILE A 1 274 ? 19.556 21.718 -16.153 1.00 81.56 274 ILE A N 1
ATOM 2054 C CA . ILE A 1 274 ? 19.940 21.821 -14.732 1.00 81.56 274 ILE A CA 1
ATOM 2055 C C . ILE A 1 274 ? 20.971 22.928 -14.460 1.00 81.56 274 ILE A C 1
ATOM 2057 O O . ILE A 1 274 ? 21.484 23.040 -13.350 1.00 81.56 274 ILE A O 1
ATOM 2061 N N . GLY A 1 275 ? 21.310 23.742 -15.468 1.00 82.19 275 GLY A N 1
ATOM 2062 C CA . GLY A 1 275 ? 22.173 24.911 -15.287 1.00 82.19 275 GLY A CA 1
ATOM 2063 C C . GLY A 1 275 ? 23.612 24.586 -14.874 1.00 82.19 275 GLY A C 1
ATOM 2064 O O . GLY A 1 275 ? 24.237 25.403 -14.201 1.00 82.19 275 GLY A O 1
ATOM 2065 N N . VAL A 1 276 ? 24.169 23.437 -15.290 1.00 84.00 276 VAL A N 1
ATOM 2066 C CA . VAL A 1 276 ? 25.520 22.980 -14.879 1.00 84.00 276 VAL A CA 1
ATOM 2067 C C . VAL A 1 276 ? 26.588 24.063 -15.072 1.00 84.00 276 VAL A C 1
ATOM 2069 O O . VAL A 1 276 ? 27.451 24.252 -14.220 1.00 84.00 276 VAL A O 1
ATOM 2072 N N . ASN A 1 277 ? 26.511 24.818 -16.171 1.00 85.06 277 ASN A N 1
ATOM 2073 C CA . ASN A 1 277 ? 27.459 25.899 -16.455 1.00 85.06 277 ASN A CA 1
ATOM 2074 C C . ASN A 1 277 ? 27.436 27.016 -15.400 1.00 85.06 277 ASN A C 1
ATOM 2076 O O . ASN A 1 277 ? 28.470 27.623 -15.150 1.00 85.06 277 ASN A O 1
ATOM 2080 N N . VAL A 1 278 ? 26.278 27.299 -14.798 1.00 88.19 278 VAL A N 1
ATOM 2081 C CA . VAL A 1 278 ? 26.119 28.377 -13.811 1.00 88.19 278 VAL A CA 1
ATOM 2082 C C . VAL A 1 278 ? 26.832 28.020 -12.512 1.00 88.19 278 VAL A C 1
ATOM 2084 O O . VAL A 1 278 ? 27.560 28.846 -11.975 1.00 88.19 278 VAL A O 1
ATOM 2087 N N . VAL A 1 279 ? 26.666 26.785 -12.030 1.00 86.25 279 VAL A N 1
ATOM 2088 C CA . VAL A 1 279 ? 27.270 26.339 -10.761 1.00 86.25 279 VAL A CA 1
ATOM 2089 C C . VAL A 1 279 ? 28.769 26.046 -10.877 1.00 86.25 279 VAL A C 1
ATOM 2091 O O . VAL A 1 279 ? 29.489 26.172 -9.890 1.00 86.25 279 VAL A O 1
ATOM 2094 N N . GLN A 1 280 ? 29.254 25.705 -12.077 1.00 89.31 280 GLN A N 1
ATOM 2095 C CA . GLN A 1 280 ? 30.690 25.553 -12.347 1.00 89.31 280 GLN A CA 1
ATOM 2096 C C . GLN A 1 280 ? 31.407 26.893 -12.546 1.00 89.31 280 GLN A C 1
ATOM 2098 O O . GLN A 1 280 ? 32.611 26.983 -12.315 1.00 89.31 280 GLN A O 1
ATOM 2103 N N . ALA A 1 281 ? 30.699 27.931 -12.996 1.00 90.56 281 ALA A N 1
ATOM 2104 C CA . ALA A 1 281 ? 31.282 29.251 -13.175 1.00 90.56 281 ALA A CA 1
ATOM 2105 C C . ALA A 1 281 ? 31.507 29.963 -11.829 1.00 90.56 281 ALA A C 1
ATOM 2107 O O . ALA A 1 281 ? 30.868 29.675 -10.812 1.00 90.56 281 ALA A O 1
ATOM 2108 N N . ALA A 1 282 ? 32.402 30.952 -11.840 1.00 89.38 282 ALA A N 1
ATOM 2109 C CA . ALA A 1 282 ? 32.533 31.885 -10.729 1.00 89.38 282 ALA A CA 1
ATOM 2110 C C . ALA A 1 282 ? 31.192 32.624 -10.502 1.00 89.38 282 ALA A C 1
ATOM 2112 O O . ALA A 1 282 ? 30.520 32.970 -11.478 1.00 89.38 282 ALA A O 1
ATOM 2113 N N . PRO A 1 283 ? 30.800 32.903 -9.244 1.00 90.19 283 PRO A N 1
ATOM 2114 C CA . PRO A 1 283 ? 31.597 32.768 -8.021 1.00 90.19 283 PRO A CA 1
ATOM 2115 C C . PRO A 1 283 ? 31.498 31.400 -7.322 1.00 90.19 283 PRO A C 1
ATOM 2117 O O . PRO A 1 283 ? 32.184 31.204 -6.324 1.00 90.19 283 PRO A O 1
ATOM 2120 N N . TYR A 1 284 ? 30.654 30.478 -7.798 1.00 89.62 284 TYR A N 1
ATOM 2121 C CA . TYR A 1 284 ? 30.379 29.216 -7.101 1.00 89.62 284 TYR A CA 1
ATOM 2122 C C . TYR A 1 284 ? 31.518 28.208 -7.244 1.00 89.62 284 TYR A C 1
ATOM 2124 O O . TYR A 1 284 ? 31.935 27.623 -6.246 1.00 89.62 284 TYR A O 1
ATOM 2132 N N . SER A 1 285 ? 32.028 28.029 -8.469 1.00 91.19 285 SER A N 1
ATOM 2133 C CA . SER A 1 285 ? 33.155 27.135 -8.773 1.00 91.19 285 SER A CA 1
ATOM 2134 C C . SER A 1 285 ? 32.979 25.714 -8.210 1.00 91.19 285 SER A C 1
ATOM 2136 O O . SER A 1 285 ? 33.945 25.091 -7.771 1.00 91.19 285 SER A O 1
ATOM 2138 N N . LEU A 1 286 ? 31.741 25.206 -8.184 1.00 89.31 286 LEU A N 1
ATOM 2139 C CA . LEU A 1 286 ? 31.423 23.889 -7.635 1.00 89.31 286 LEU A CA 1
ATOM 2140 C C . LEU A 1 286 ? 31.713 22.804 -8.675 1.00 89.31 286 LEU A C 1
ATOM 2142 O O . LEU A 1 286 ? 31.210 22.852 -9.798 1.00 89.31 286 LEU A O 1
ATOM 2146 N N . ASP A 1 287 ? 32.487 21.794 -8.286 1.00 85.50 287 ASP A N 1
ATOM 2147 C CA . ASP A 1 287 ? 32.939 20.707 -9.166 1.00 85.50 287 ASP A CA 1
ATOM 2148 C C . ASP A 1 287 ? 32.434 19.311 -8.751 1.00 85.50 287 ASP A C 1
ATOM 2150 O O . ASP A 1 287 ? 32.639 18.326 -9.470 1.00 85.50 287 ASP A O 1
ATOM 2154 N N . GLY A 1 288 ? 31.725 19.236 -7.620 1.00 86.06 288 GLY A N 1
ATOM 2155 C CA . GLY A 1 288 ? 31.209 17.991 -7.055 1.00 86.06 288 GLY A CA 1
ATOM 2156 C C . GLY A 1 288 ? 32.230 17.207 -6.226 1.00 86.06 288 GLY A C 1
ATOM 2157 O O . GLY A 1 288 ? 32.017 16.022 -5.987 1.00 86.06 288 GLY A O 1
ATOM 2158 N N . THR A 1 289 ? 33.329 17.827 -5.784 1.00 87.44 289 THR A N 1
ATOM 2159 C CA . THR A 1 289 ? 34.268 17.204 -4.839 1.00 87.44 289 THR A CA 1
ATOM 2160 C C . THR A 1 289 ? 33.532 16.692 -3.591 1.00 87.44 289 THR A C 1
ATOM 2162 O O . THR A 1 289 ? 32.739 17.416 -2.990 1.00 87.44 289 THR A O 1
ATOM 2165 N N . ASN A 1 290 ? 33.821 15.448 -3.188 1.00 87.31 290 ASN A N 1
ATOM 2166 C CA . ASN A 1 290 ? 33.187 14.714 -2.077 1.00 87.31 290 ASN A CA 1
ATOM 2167 C C . ASN A 1 290 ? 31.694 14.377 -2.260 1.00 87.31 290 ASN A C 1
ATOM 2169 O O . ASN A 1 290 ? 31.012 14.099 -1.273 1.00 87.31 290 ASN A O 1
ATOM 2173 N N . ILE A 1 291 ? 31.186 14.387 -3.495 1.00 87.56 291 ILE A N 1
ATOM 2174 C CA . ILE A 1 291 ? 29.827 13.946 -3.818 1.00 87.56 291 ILE A CA 1
ATOM 2175 C C . ILE A 1 291 ? 29.884 12.683 -4.675 1.00 87.56 291 ILE A C 1
ATOM 2177 O O . ILE A 1 291 ? 30.468 12.687 -5.758 1.00 87.56 291 ILE A O 1
ATOM 2181 N N . ASP A 1 292 ? 29.204 11.634 -4.215 1.00 86.44 292 ASP A N 1
ATOM 2182 C CA . ASP A 1 292 ? 28.937 10.439 -5.012 1.00 86.44 292 ASP A CA 1
ATOM 2183 C C . ASP A 1 292 ? 27.621 10.608 -5.775 1.00 86.44 292 ASP A C 1
ATOM 2185 O O . ASP A 1 292 ? 26.600 11.010 -5.210 1.00 86.44 292 ASP A O 1
ATOM 2189 N N . VAL A 1 293 ? 27.633 10.289 -7.070 1.00 83.06 293 VAL A N 1
ATOM 2190 C CA . VAL A 1 293 ? 26.454 10.391 -7.937 1.00 83.06 293 VAL A CA 1
ATOM 2191 C C . VAL A 1 293 ? 26.115 9.015 -8.491 1.00 83.06 293 VAL A C 1
ATOM 2193 O O . VAL A 1 293 ? 26.891 8.424 -9.239 1.00 83.06 293 VAL A O 1
ATOM 2196 N N . LEU A 1 294 ? 24.920 8.524 -8.163 1.00 82.81 294 LEU A N 1
ATOM 2197 C CA . LEU A 1 294 ? 24.326 7.383 -8.849 1.00 82.81 294 LEU A CA 1
ATOM 2198 C C . LEU A 1 294 ? 23.645 7.879 -10.128 1.00 82.81 294 LEU A C 1
ATOM 2200 O O . LEU A 1 294 ? 22.663 8.615 -10.061 1.00 82.81 294 LEU A O 1
ATOM 2204 N N . VAL A 1 295 ? 24.145 7.446 -11.284 1.00 81.06 295 VAL A N 1
ATOM 2205 C CA . VAL A 1 295 ? 23.495 7.686 -12.577 1.00 81.06 295 VAL A CA 1
ATOM 2206 C C . VAL A 1 295 ? 22.743 6.425 -12.983 1.00 81.06 295 VAL A C 1
ATOM 2208 O O . VAL A 1 295 ? 23.345 5.366 -13.162 1.00 81.06 295 VAL A O 1
ATOM 2211 N N . TYR A 1 296 ? 21.425 6.543 -13.112 1.00 77.38 296 TYR A N 1
ATOM 2212 C CA . TYR A 1 296 ? 20.560 5.486 -13.622 1.00 77.38 296 TYR A CA 1
ATOM 2213 C C . TYR A 1 296 ? 20.106 5.856 -15.035 1.00 77.38 296 TYR A C 1
ATOM 2215 O O . TYR A 1 296 ? 19.307 6.772 -15.207 1.00 77.38 296 TYR A O 1
ATOM 2223 N N . ASP A 1 297 ? 20.674 5.181 -16.033 1.00 81.81 297 ASP A N 1
ATOM 2224 C CA . ASP A 1 297 ? 20.492 5.481 -17.457 1.00 81.81 297 ASP A CA 1
ATOM 2225 C C . ASP A 1 297 ? 20.543 4.175 -18.284 1.00 81.81 297 ASP A C 1
ATOM 2227 O O . ASP A 1 297 ? 20.759 3.092 -17.731 1.00 81.81 297 ASP A O 1
ATOM 2231 N N . GLY A 1 298 ? 20.340 4.253 -19.603 1.00 79.56 298 GLY A N 1
ATOM 2232 C CA . GLY A 1 298 ? 20.207 3.097 -20.504 1.00 79.56 298 GLY A CA 1
ATOM 2233 C C . GLY A 1 298 ? 21.467 2.235 -20.660 1.00 79.56 298 GLY A C 1
ATOM 2234 O O . GLY A 1 298 ? 21.412 1.147 -21.235 1.00 79.56 298 GLY A O 1
ATOM 2235 N N . GLY A 1 299 ? 22.610 2.675 -20.125 1.00 78.38 299 GLY A N 1
ATOM 2236 C CA . GLY A 1 299 ? 23.899 2.042 -20.371 1.00 78.38 299 GLY A CA 1
ATOM 2237 C C . GLY A 1 299 ? 24.856 2.037 -19.186 1.00 78.38 299 GLY A C 1
ATOM 2238 O O . GLY A 1 299 ? 24.663 2.681 -18.157 1.00 78.38 299 GLY A O 1
ATOM 2239 N N . ARG A 1 300 ? 25.948 1.287 -19.360 1.00 72.88 300 ARG A N 1
ATOM 2240 C CA . ARG A 1 300 ? 27.110 1.364 -18.470 1.00 72.88 300 ARG A CA 1
ATOM 2241 C C . ARG A 1 300 ? 27.964 2.548 -18.880 1.00 72.88 300 ARG A C 1
ATOM 2243 O O . ARG A 1 300 ? 28.216 2.737 -20.069 1.00 72.88 300 ARG A O 1
ATOM 2250 N N . VAL A 1 301 ? 28.469 3.280 -17.895 1.00 75.31 301 VAL A N 1
ATOM 2251 C CA . VAL A 1 301 ? 29.448 4.329 -18.155 1.00 75.31 301 VAL A CA 1
ATOM 2252 C C . VAL A 1 301 ? 30.702 3.695 -18.768 1.00 75.31 301 VAL A C 1
ATOM 2254 O O . VAL A 1 301 ? 31.337 2.832 -18.163 1.00 75.31 301 VAL A O 1
ATOM 2257 N N . GLY A 1 302 ? 31.001 4.060 -20.015 1.00 74.19 302 GLY A N 1
ATOM 2258 C CA . GLY A 1 302 ? 32.169 3.572 -20.745 1.00 74.19 302 GLY A CA 1
ATOM 2259 C C . GLY A 1 302 ? 33.448 4.312 -20.353 1.00 74.19 302 GLY A C 1
ATOM 2260 O O . GLY A 1 302 ? 33.404 5.393 -19.769 1.00 74.19 302 GLY A O 1
ATOM 2261 N N . ALA A 1 303 ? 34.604 3.751 -20.719 1.00 76.81 303 ALA A N 1
ATOM 2262 C CA . ALA A 1 303 ? 35.882 4.438 -20.560 1.00 76.81 303 ALA A CA 1
ATOM 2263 C C . ALA A 1 303 ? 35.928 5.662 -21.490 1.00 76.81 303 ALA A C 1
ATOM 2265 O O . ALA A 1 303 ? 36.106 5.529 -22.700 1.00 76.81 303 ALA A O 1
ATOM 2266 N N . HIS A 1 304 ? 35.753 6.850 -20.917 1.00 81.50 304 HIS A N 1
ATOM 2267 C CA . HIS A 1 304 ? 35.867 8.132 -21.605 1.00 81.50 304 HIS A CA 1
ATOM 2268 C C . HIS A 1 304 ? 36.862 9.015 -20.854 1.00 81.50 304 HIS A C 1
ATOM 2270 O O . HIS A 1 304 ? 36.895 9.002 -19.623 1.00 81.50 304 HIS A O 1
ATOM 2276 N N . VAL A 1 305 ? 37.667 9.789 -21.588 1.00 86.75 305 VAL A N 1
ATOM 2277 C CA . VAL A 1 305 ? 38.720 10.638 -21.002 1.00 86.75 305 VAL A CA 1
ATOM 2278 C C . VAL A 1 305 ? 38.163 11.626 -19.971 1.00 86.75 305 VAL A C 1
ATOM 2280 O O . VAL A 1 305 ? 38.793 11.848 -18.940 1.00 86.75 305 VAL A O 1
ATOM 2283 N N . ASP A 1 306 ? 36.944 12.121 -20.191 1.00 80.75 306 ASP A N 1
ATOM 2284 C CA . ASP A 1 306 ? 36.274 13.075 -19.296 1.00 80.75 306 ASP A CA 1
ATOM 2285 C C . ASP A 1 306 ? 35.925 12.495 -17.918 1.00 80.75 306 ASP A C 1
ATOM 2287 O O . ASP A 1 306 ? 35.722 13.253 -16.968 1.00 80.75 306 ASP A O 1
ATOM 2291 N N . PHE A 1 307 ? 35.871 11.167 -17.774 1.00 81.50 307 PHE A N 1
ATOM 2292 C CA . PHE A 1 307 ? 35.666 10.550 -16.466 1.00 81.50 307 PHE A CA 1
ATOM 2293 C C . PHE A 1 307 ? 36.949 10.496 -15.635 1.00 81.50 307 PHE A C 1
ATOM 2295 O O . PHE A 1 307 ? 36.862 10.452 -14.410 1.00 81.50 307 PHE A O 1
ATOM 2302 N N . GLY A 1 308 ? 38.134 10.526 -16.255 1.00 82.88 308 GLY A N 1
ATOM 2303 C CA . GLY A 1 308 ? 39.412 10.438 -15.545 1.00 82.88 308 GLY A CA 1
ATOM 2304 C C . GLY A 1 308 ? 39.436 9.281 -14.536 1.00 82.88 308 GLY A C 1
ATOM 2305 O O . GLY A 1 308 ? 39.334 8.119 -14.916 1.00 82.88 308 GLY A O 1
ATOM 2306 N N . THR A 1 309 ? 39.552 9.610 -13.244 1.00 80.56 309 THR A N 1
ATOM 2307 C CA . THR A 1 309 ? 39.554 8.656 -12.116 1.00 80.56 309 THR A CA 1
ATOM 2308 C C . THR A 1 309 ? 38.238 8.637 -11.322 1.00 80.56 309 THR A C 1
ATOM 2310 O O . THR A 1 309 ? 38.252 8.300 -10.142 1.00 80.56 309 THR A O 1
ATOM 2313 N N . ARG A 1 310 ? 37.120 9.083 -11.911 1.00 76.69 310 ARG A N 1
ATOM 2314 C CA . ARG A 1 310 ? 35.836 9.331 -11.219 1.00 76.69 310 ARG A CA 1
ATOM 2315 C C . ARG A 1 310 ? 34.804 8.196 -11.352 1.00 76.69 310 ARG A C 1
ATOM 2317 O O . ARG A 1 310 ? 33.646 8.425 -11.012 1.00 76.69 310 ARG A O 1
ATOM 2324 N N . LEU A 1 311 ? 35.190 7.029 -11.879 1.00 74.56 311 LEU A N 1
ATOM 2325 C CA . LEU A 1 311 ? 34.345 5.823 -11.986 1.00 74.56 311 LEU A CA 1
ATOM 2326 C C . LEU A 1 311 ? 34.790 4.732 -11.018 1.00 74.56 311 LEU A C 1
ATOM 2328 O O . LEU A 1 311 ? 36.017 4.637 -10.783 1.00 74.56 311 LEU A O 1
#

Foldseek 3Di:
DDPVVVVVVVVLAVLQPVVVVVVPDDDDDDDDDDDDDDDDDDDDDDDDDDDDDDDDDDDDDDDDDDDDDDDDDPPDDQQDFDWWDFLLDIDTDDPVQFADLVNQLVLADVPRFKFKWKWAFSDDDDPVRQVVLVVLQWHFFADTPDRMGTIIGGNVRSVSNCPPPRGNGIGHCDLSSQERPCLVVVNDDPQAADPVQKGKKKWFFTPPDALVVVCVLCVVLVKDFDGARHNRRITTIIDHSVSSSVSSSDRRTRHMYGDDHDDDADCPPVCVVVPVVVCCDPPNVDDQVPHDDDDDGPDDDDDDVVCPVVD